Protein AF-A0A1V5CN04-F1 (afdb_monomer)

Structure (mmCIF, N/CA/C/O backbone):
data_AF-A0A1V5CN04-F1
#
_entry.id   AF-A0A1V5CN04-F1
#
loop_
_atom_site.group_PDB
_atom_site.id
_atom_site.type_symbol
_atom_site.label_atom_id
_atom_site.label_alt_id
_atom_site.label_comp_id
_atom_site.label_asym_id
_atom_site.label_entity_id
_atom_site.label_seq_id
_atom_site.pdbx_PDB_ins_code
_atom_site.Cartn_x
_atom_site.Cartn_y
_atom_site.Cartn_z
_atom_site.occupancy
_atom_site.B_iso_or_equiv
_atom_site.auth_seq_id
_atom_site.auth_comp_id
_atom_site.auth_asym_id
_atom_site.auth_atom_id
_atom_site.pdbx_PDB_model_num
ATOM 1 N N . MET A 1 1 ? -36.919 7.561 -14.782 1.00 51.94 1 MET A N 1
ATOM 2 C CA . MET A 1 1 ? -36.688 7.125 -16.175 1.00 51.94 1 MET A CA 1
ATOM 3 C C . MET A 1 1 ? -35.208 6.921 -16.399 1.00 51.94 1 MET A C 1
ATOM 5 O O . MET A 1 1 ? -34.428 7.785 -16.000 1.00 51.94 1 MET A O 1
ATOM 9 N N . ARG A 1 2 ? -34.800 5.796 -16.992 1.00 54.22 2 ARG A N 1
ATOM 10 C CA . ARG A 1 2 ? -33.404 5.614 -17.418 1.00 54.22 2 ARG A CA 1
ATOM 11 C C . ARG A 1 2 ? -33.103 6.602 -18.553 1.00 54.22 2 ARG A C 1
ATOM 13 O O . ARG A 1 2 ? -33.999 6.985 -19.301 1.00 54.22 2 ARG A O 1
ATOM 20 N N . SER A 1 3 ? -31.852 7.049 -18.691 1.00 62.12 3 SER A N 1
ATOM 21 C CA . SER A 1 3 ? -31.510 8.132 -19.636 1.00 62.12 3 SER A CA 1
ATOM 22 C C . SER A 1 3 ? -31.775 7.785 -21.108 1.00 62.12 3 SER A C 1
ATOM 24 O O . SER A 1 3 ? -31.959 8.689 -21.919 1.00 62.12 3 SER A O 1
ATOM 26 N N . THR A 1 4 ? -31.815 6.493 -21.443 1.00 62.03 4 THR A N 1
ATOM 27 C CA . THR A 1 4 ? -32.171 5.976 -22.770 1.00 62.03 4 THR A CA 1
ATOM 28 C C . THR A 1 4 ? -33.674 6.084 -23.035 1.00 62.03 4 THR A C 1
ATOM 30 O O . THR A 1 4 ? -34.061 6.605 -24.075 1.00 62.03 4 THR A O 1
ATOM 33 N N . GLU A 1 5 ? -34.506 5.713 -22.057 1.00 70.06 5 GLU A N 1
ATOM 34 C CA . GLU A 1 5 ? -35.976 5.780 -22.144 1.00 70.06 5 GLU A CA 1
ATOM 35 C C . GLU A 1 5 ? -36.452 7.226 -22.360 1.00 70.06 5 GLU A C 1
ATOM 37 O O . GLU A 1 5 ? -37.319 7.482 -23.188 1.00 70.06 5 GLU A O 1
ATOM 42 N N . LEU A 1 6 ? -35.801 8.199 -21.704 1.00 76.62 6 LEU A N 1
ATOM 43 C CA . LEU A 1 6 ? -36.085 9.629 -21.891 1.00 76.62 6 LEU A CA 1
ATOM 44 C C . LEU A 1 6 ? -35.815 10.130 -23.311 1.00 76.62 6 LEU A C 1
ATOM 46 O O . LEU A 1 6 ? -36.511 11.022 -23.789 1.00 76.62 6 LEU A O 1
ATOM 50 N N . ARG A 1 7 ? -34.802 9.588 -23.992 1.00 77.25 7 ARG A N 1
ATOM 51 C CA . ARG A 1 7 ? -34.436 10.025 -25.348 1.00 77.25 7 ARG A CA 1
ATOM 52 C C . ARG A 1 7 ? -35.412 9.493 -26.380 1.00 77.25 7 ARG A C 1
ATOM 54 O O . ARG A 1 7 ? -35.812 10.237 -27.271 1.00 77.25 7 ARG A O 1
ATOM 61 N N . GLU A 1 8 ? -35.774 8.224 -26.248 1.00 77.19 8 GLU A N 1
ATOM 62 C CA . GLU A 1 8 ? -36.713 7.552 -27.144 1.00 77.19 8 GLU A CA 1
ATOM 63 C C . GLU A 1 8 ? -38.106 8.171 -27.017 1.00 77.19 8 GLU A C 1
ATOM 65 O O . GLU A 1 8 ? -38.702 8.543 -28.026 1.00 77.19 8 GLU A O 1
ATOM 70 N N . GLU A 1 9 ? -38.568 8.425 -25.790 1.00 81.94 9 GLU A N 1
ATOM 71 C CA . GLU A 1 9 ? -39.844 9.101 -25.548 1.00 81.94 9 GLU A CA 1
ATOM 72 C C . GLU A 1 9 ? -39.867 10.538 -26.094 1.00 81.94 9 GLU A C 1
ATOM 74 O O . GLU A 1 9 ? -40.843 10.950 -26.724 1.00 81.94 9 GLU A O 1
ATOM 79 N N . ALA A 1 10 ? -38.781 11.298 -25.917 1.00 80.81 10 ALA A N 1
ATOM 80 C CA . ALA A 1 10 ? -38.695 12.670 -26.414 1.00 80.81 10 ALA A CA 1
ATOM 81 C C . ALA A 1 10 ? -38.757 12.754 -27.945 1.00 80.81 10 ALA A C 1
ATOM 83 O O . ALA A 1 10 ? -39.367 13.671 -28.498 1.00 80.81 10 ALA A O 1
ATOM 84 N N . VAL A 1 11 ? -38.125 11.803 -28.635 1.00 82.75 11 VAL A N 1
ATOM 85 C CA . VAL A 1 11 ? -38.163 11.713 -30.098 1.00 82.75 11 VAL A CA 1
ATOM 86 C C . VAL A 1 11 ? -39.543 11.275 -30.580 1.00 82.75 11 VAL A C 1
ATOM 88 O O . VAL A 1 11 ? -40.072 11.892 -31.507 1.00 82.75 11 VAL A O 1
ATOM 91 N N . ARG A 1 12 ? -40.144 10.278 -29.921 1.00 88.12 12 ARG A N 1
ATOM 92 C CA . ARG A 1 12 ? -41.482 9.769 -30.237 1.00 88.12 12 ARG A CA 1
ATOM 93 C C . ARG A 1 12 ? -42.537 10.874 -30.209 1.00 88.12 12 ARG A C 1
ATOM 95 O O . ARG A 1 12 ? -43.252 11.057 -31.187 1.00 88.12 12 ARG A O 1
ATOM 102 N N . LEU A 1 13 ? -42.541 11.692 -29.152 1.00 86.56 13 LEU A N 1
ATOM 103 C CA . LEU A 1 13 ? -43.492 12.800 -28.991 1.00 86.56 13 LEU A CA 1
ATOM 104 C C . LEU A 1 13 ? -43.461 13.805 -30.155 1.00 86.56 13 LEU A C 1
ATOM 106 O O . LEU A 1 13 ? -44.472 14.424 -30.469 1.00 86.56 13 LEU A O 1
ATOM 110 N N . VAL A 1 14 ? -42.307 13.995 -30.798 1.00 87.19 14 VAL A N 1
ATOM 111 C CA . VAL A 1 14 ? -42.164 14.952 -31.907 1.00 87.19 14 VAL A CA 1
ATOM 112 C C . VAL A 1 14 ? -42.385 14.299 -33.272 1.00 87.19 14 VAL A C 1
ATOM 114 O O . VAL A 1 14 ? -42.941 14.937 -34.163 1.00 87.19 14 VAL A O 1
ATOM 117 N N . ILE A 1 15 ? -41.903 13.069 -33.477 1.00 85.75 15 ILE A N 1
ATOM 118 C CA . ILE A 1 15 ? -41.956 12.397 -34.785 1.00 85.75 15 ILE A CA 1
ATOM 119 C C . ILE A 1 15 ? -43.288 11.679 -34.998 1.00 85.75 15 ILE A C 1
ATOM 121 O O . ILE A 1 15 ? -43.844 11.781 -36.087 1.00 85.75 15 ILE A O 1
ATOM 125 N N . GLU A 1 16 ? -43.777 10.971 -33.983 1.00 85.19 16 GLU A N 1
ATOM 126 C CA . GLU A 1 16 ? -44.980 10.137 -34.071 1.00 85.19 16 GLU A CA 1
ATOM 127 C C . GLU A 1 16 ? -46.214 10.909 -33.600 1.00 85.19 16 GLU A C 1
ATOM 129 O O . GLU A 1 16 ? -47.201 10.987 -34.326 1.00 85.19 16 GLU A O 1
ATOM 134 N N . ASP A 1 17 ? -46.127 11.575 -32.444 1.00 84.94 17 ASP A N 1
ATOM 135 C CA . ASP A 1 17 ? -47.274 12.293 -31.862 1.00 84.94 17 ASP A CA 1
ATOM 136 C C . ASP A 1 17 ? -47.426 13.731 -32.407 1.00 84.94 17 ASP A C 1
ATOM 138 O O . ASP A 1 17 ? -48.369 14.446 -32.067 1.00 84.94 17 ASP A O 1
ATOM 142 N N . GLY A 1 18 ? -46.493 14.180 -33.256 1.00 84.69 18 GLY A N 1
ATOM 143 C CA . GLY A 1 18 ? -46.573 15.451 -33.985 1.00 84.69 18 GLY A CA 1
ATOM 144 C C . GLY A 1 18 ? -46.400 16.720 -33.140 1.00 84.69 18 GLY A C 1
ATOM 145 O O . GLY A 1 18 ? -46.697 17.818 -33.622 1.00 84.69 18 GLY A O 1
ATOM 146 N N . LEU A 1 19 ? -45.918 16.626 -31.894 1.00 90.19 19 LEU A N 1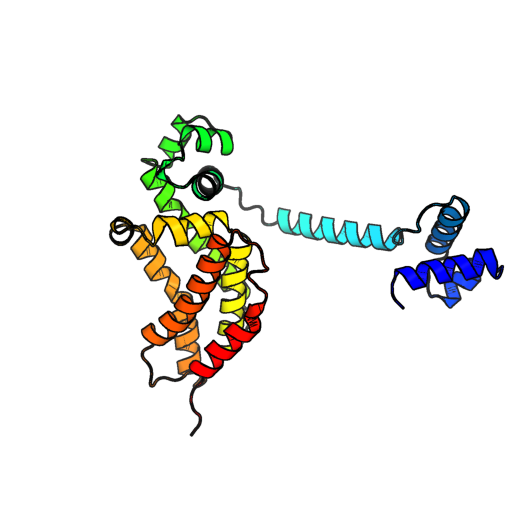
ATOM 147 C CA . LEU A 1 19 ? -45.726 17.810 -31.051 1.00 90.19 19 LEU A CA 1
ATOM 148 C C . LEU A 1 19 ? -44.619 18.722 -31.595 1.00 90.19 19 LEU A C 1
ATOM 150 O O . LEU A 1 19 ? -43.552 18.292 -32.037 1.00 90.19 19 LEU A O 1
ATOM 154 N N . ASN A 1 20 ? -44.817 20.032 -31.443 1.00 90.19 20 ASN A N 1
ATOM 155 C CA . ASN A 1 20 ? -43.759 21.010 -31.679 1.00 90.19 20 ASN A CA 1
ATOM 156 C C . ASN A 1 20 ? -42.602 20.800 -30.682 1.00 90.19 20 ASN A C 1
ATOM 158 O O . ASN A 1 20 ? -42.813 20.684 -29.477 1.00 90.19 20 ASN A O 1
ATOM 162 N N . ILE A 1 21 ? -41.361 20.859 -31.169 1.00 86.12 21 ILE A N 1
ATOM 163 C CA . ILE A 1 21 ? -40.118 20.742 -30.386 1.00 86.12 21 ILE A CA 1
ATOM 164 C C . ILE A 1 21 ? -40.094 21.677 -29.165 1.00 86.12 21 ILE A C 1
ATOM 166 O O . ILE A 1 21 ? -39.611 21.286 -28.105 1.00 86.12 21 ILE A O 1
ATOM 170 N N . ARG A 1 22 ? -40.599 22.915 -29.270 1.00 82.81 22 ARG A N 1
ATOM 171 C CA . ARG A 1 22 ? -40.642 23.821 -28.104 1.00 82.81 22 ARG A CA 1
ATOM 172 C C . ARG A 1 22 ? -41.593 23.315 -27.018 1.00 82.81 22 ARG A C 1
ATOM 174 O O . ARG A 1 22 ? -41.300 23.485 -25.840 1.00 82.81 22 ARG A O 1
ATOM 181 N N . GLU A 1 23 ? -42.691 22.690 -27.421 1.00 83.06 23 GLU A N 1
ATOM 182 C CA . GLU A 1 23 ? -43.700 22.158 -26.510 1.00 83.06 23 GLU A CA 1
ATOM 183 C C . GLU A 1 23 ? -43.232 20.857 -25.856 1.00 83.06 23 GLU A C 1
ATOM 185 O O . GLU A 1 23 ? -43.193 20.755 -24.631 1.00 83.06 23 GLU A O 1
ATOM 190 N N . ALA A 1 24 ? -42.739 19.914 -26.660 1.00 84.50 24 ALA A N 1
ATOM 191 C CA . ALA A 1 24 ? -42.139 18.679 -26.163 1.00 84.50 24 ALA A CA 1
ATOM 192 C C . ALA A 1 24 ? -40.921 18.949 -25.253 1.00 84.50 24 ALA A C 1
ATOM 194 O O . ALA A 1 24 ? -40.757 18.304 -24.218 1.00 84.50 24 ALA A O 1
ATOM 195 N N . GLY A 1 25 ? -40.105 19.959 -25.581 1.00 80.19 25 GLY A N 1
ATOM 196 C CA . GLY A 1 25 ? -38.976 20.388 -24.753 1.00 80.19 25 GLY A CA 1
ATOM 197 C C . GLY A 1 25 ? -39.400 20.914 -23.379 1.00 80.19 25 GLY A C 1
ATOM 198 O O . GLY A 1 25 ? -38.779 20.558 -22.381 1.00 80.19 25 GLY A O 1
ATOM 199 N N . ARG A 1 26 ? -40.483 21.701 -23.294 1.00 82.56 26 ARG A N 1
ATOM 200 C CA . ARG A 1 26 ? -41.029 22.148 -21.999 1.00 82.56 26 ARG A CA 1
ATOM 201 C C . ARG A 1 26 ? -41.561 20.982 -21.175 1.00 82.56 26 ARG A C 1
ATOM 203 O O . ARG A 1 26 ? -41.234 20.886 -19.999 1.00 82.56 26 ARG A O 1
ATOM 210 N N . ARG A 1 27 ? -42.327 20.085 -21.800 1.00 83.06 27 ARG A N 1
ATOM 211 C CA . ARG A 1 27 ? -42.959 18.942 -21.124 1.00 83.06 27 ARG A CA 1
ATOM 212 C C . ARG A 1 27 ? -41.949 17.991 -20.480 1.00 83.06 27 ARG A C 1
ATOM 214 O O . ARG A 1 27 ? -42.224 17.439 -19.422 1.00 83.06 27 ARG A O 1
ATOM 221 N N . LEU A 1 28 ? -40.789 17.817 -21.108 1.00 80.31 28 LEU A N 1
ATOM 222 C CA . LEU A 1 28 ? -39.742 16.908 -20.637 1.00 80.31 28 LEU A CA 1
ATOM 223 C C . LEU A 1 28 ? -38.583 17.620 -19.929 1.00 80.31 28 LEU A C 1
ATOM 225 O O . LEU A 1 28 ? -37.605 16.972 -19.561 1.00 80.31 28 LEU A O 1
ATOM 229 N N . SER A 1 29 ? -38.661 18.943 -19.754 1.00 78.38 29 SER A N 1
ATOM 230 C CA . SER A 1 29 ? -37.562 19.768 -19.233 1.00 78.38 29 SER A CA 1
ATOM 231 C C . SER A 1 29 ? -36.252 19.608 -20.026 1.00 78.38 29 SER A C 1
ATOM 233 O O . SER A 1 29 ? -35.159 19.568 -19.463 1.00 78.38 29 SER A O 1
ATOM 235 N N . ILE A 1 30 ? -36.348 19.524 -21.358 1.00 76.81 30 ILE A N 1
ATOM 236 C CA . ILE A 1 30 ? -35.218 19.354 -22.282 1.00 76.81 30 ILE A CA 1
ATOM 237 C C . ILE A 1 30 ? -35.044 20.614 -23.125 1.00 76.81 30 ILE A C 1
ATOM 239 O O . ILE A 1 30 ? -35.987 21.126 -23.731 1.00 76.81 30 ILE A O 1
ATOM 243 N N . A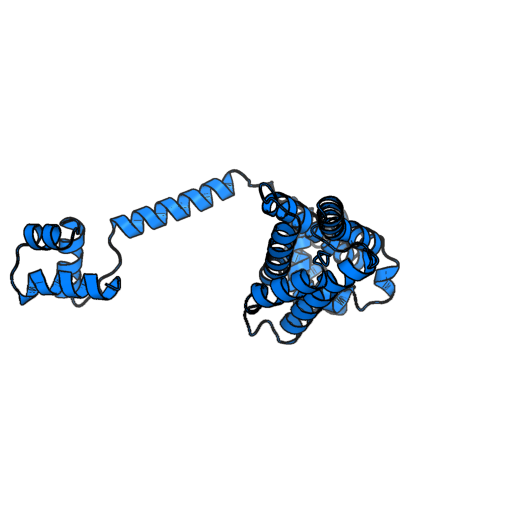LA A 1 31 ? -33.803 21.097 -23.227 1.00 76.94 31 ALA A N 1
ATOM 244 C CA . ALA A 1 31 ? -33.485 22.246 -24.065 1.00 76.94 31 ALA A CA 1
ATOM 245 C C . ALA A 1 31 ? -33.923 22.004 -25.531 1.00 76.94 31 ALA A C 1
ATOM 247 O O . ALA A 1 31 ? -33.546 20.982 -26.118 1.00 76.94 31 ALA A O 1
ATOM 248 N N . PRO A 1 32 ? -34.640 22.944 -26.184 1.00 78.56 32 PRO A N 1
ATOM 249 C CA . PRO A 1 32 ? -35.122 22.758 -27.557 1.00 78.56 32 PRO A CA 1
ATOM 250 C C . PRO A 1 32 ? -34.017 22.473 -28.586 1.00 78.56 32 PRO A C 1
ATOM 252 O O . PRO A 1 32 ? -34.269 21.845 -29.612 1.00 78.56 32 PRO A O 1
ATOM 255 N N . SER A 1 33 ? -32.788 22.935 -28.337 1.00 73.81 33 SER A N 1
ATOM 256 C CA . SER A 1 33 ? -31.605 22.629 -29.153 1.00 73.81 33 SER A CA 1
ATOM 257 C C . SER A 1 33 ? -31.202 21.154 -29.073 1.00 73.81 33 SER A C 1
ATOM 259 O O . SER A 1 33 ? -30.911 20.549 -30.104 1.00 73.81 33 SER A O 1
ATOM 261 N N . THR A 1 34 ? -31.239 20.567 -27.878 1.00 76.19 34 THR A N 1
ATOM 262 C CA . THR A 1 34 ? -30.981 19.141 -27.646 1.00 76.19 34 THR A CA 1
ATOM 263 C C . THR A 1 34 ? -32.060 18.284 -28.297 1.00 76.19 34 THR A C 1
ATOM 265 O O . THR A 1 34 ? -31.734 17.345 -29.019 1.00 76.19 34 THR A O 1
ATOM 268 N N . LEU A 1 35 ? -33.335 18.653 -28.136 1.00 80.50 35 LEU A N 1
ATOM 269 C CA . LEU A 1 35 ? -34.437 17.899 -28.735 1.00 80.50 35 LEU A CA 1
ATOM 270 C C . LEU A 1 35 ? -34.423 17.962 -30.272 1.00 80.50 35 LEU A C 1
ATOM 272 O O . LEU A 1 35 ? -34.609 16.943 -30.933 1.00 80.50 35 LEU A O 1
ATOM 276 N N . ARG A 1 36 ? -34.100 19.128 -30.857 1.00 83.19 36 ARG A N 1
ATOM 277 C CA . ARG A 1 36 ? -33.857 19.267 -32.308 1.00 83.19 36 ARG A CA 1
ATOM 278 C C . ARG A 1 36 ? -32.773 18.320 -32.807 1.00 83.19 36 ARG A C 1
ATOM 280 O O . ARG A 1 36 ? -32.940 17.700 -33.854 1.00 83.19 36 ARG A O 1
ATOM 287 N N . TYR A 1 37 ? -31.667 18.225 -32.075 1.00 79.81 37 TYR A N 1
ATOM 288 C CA . TYR A 1 37 ? -30.566 17.338 -32.432 1.00 79.81 37 TYR A CA 1
ATOM 289 C C . TYR A 1 37 ? -30.988 15.863 -32.384 1.00 79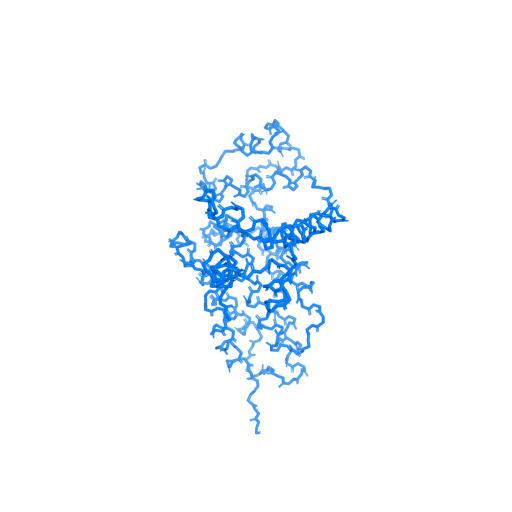.81 37 TYR A C 1
ATOM 291 O O . TYR A 1 37 ? -30.685 15.120 -33.313 1.00 79.81 37 TYR A O 1
ATOM 299 N N . TRP A 1 38 ? -31.737 15.452 -31.359 1.00 81.62 38 TRP A N 1
ATOM 300 C CA . TRP A 1 38 ? -32.227 14.078 -31.216 1.00 81.62 38 TRP A CA 1
ATOM 301 C C . TRP A 1 38 ? -33.215 13.671 -32.309 1.00 81.62 38 TRP A C 1
ATOM 303 O O . TRP A 1 38 ? -33.047 12.618 -32.919 1.00 81.62 38 TRP A O 1
ATOM 313 N N . VAL A 1 39 ? -34.187 14.532 -32.616 1.00 82.56 39 VAL A N 1
ATOM 314 C CA . VAL A 1 39 ? -35.156 14.305 -33.700 1.00 82.56 39 VAL A CA 1
ATOM 315 C C . VAL A 1 39 ? -34.449 14.227 -35.053 1.00 82.56 39 VAL A C 1
ATOM 317 O O . VAL A 1 39 ? -34.753 13.349 -35.856 1.00 82.56 39 VAL A O 1
ATOM 320 N N . LYS A 1 40 ? -33.461 15.100 -35.299 1.00 82.50 40 LYS A N 1
ATOM 321 C CA . LYS A 1 40 ? -32.647 15.055 -36.521 1.00 82.50 40 LYS A CA 1
ATOM 322 C C . LYS A 1 40 ? -31.845 13.754 -36.623 1.00 82.50 40 LYS A C 1
ATOM 324 O O . LYS A 1 40 ? -31.889 13.104 -37.659 1.00 82.50 40 LYS A O 1
ATOM 329 N N . ALA A 1 41 ? -31.156 13.356 -35.553 1.00 77.38 41 ALA A N 1
ATOM 330 C CA . ALA A 1 41 ? -30.383 12.115 -35.524 1.00 77.38 41 ALA A CA 1
ATOM 331 C C . ALA A 1 41 ? -31.271 10.880 -35.757 1.00 77.38 41 ALA A C 1
ATOM 333 O O . ALA A 1 41 ? -30.891 10.008 -36.531 1.00 77.38 41 ALA A O 1
ATOM 334 N N . SER A 1 42 ? -32.469 10.842 -35.164 1.00 80.88 42 SER A N 1
ATOM 335 C CA . SER A 1 42 ? -33.426 9.744 -35.346 1.00 80.88 42 SER A CA 1
ATOM 336 C C . SER A 1 42 ? -33.992 9.668 -36.769 1.00 80.88 42 SER A C 1
ATOM 338 O O . SER A 1 42 ? -34.023 8.580 -37.337 1.00 80.88 42 SER A O 1
ATOM 340 N N . ARG A 1 43 ? -34.346 10.8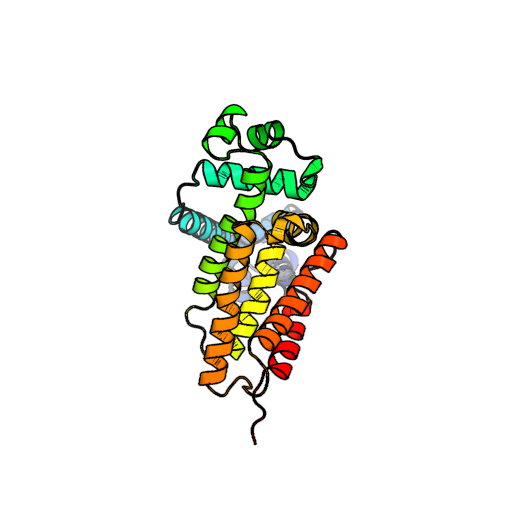04 -37.392 1.00 81.81 43 ARG A N 1
ATOM 341 C CA . ARG A 1 43 ? -34.769 10.847 -38.810 1.00 81.81 43 ARG A CA 1
ATOM 342 C C . ARG A 1 43 ? -33.685 10.363 -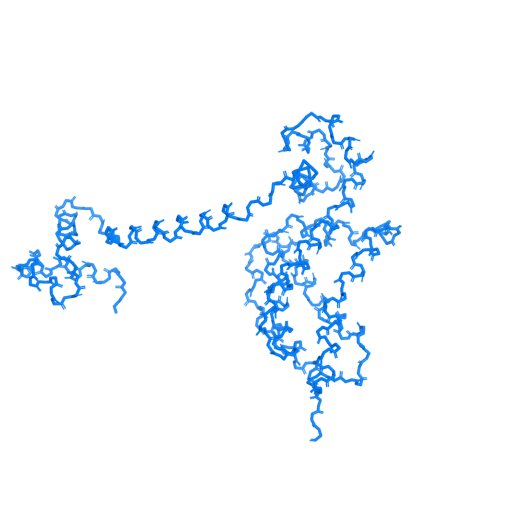39.773 1.00 81.81 43 ARG A C 1
ATOM 344 O O . ARG A 1 43 ? -33.995 9.845 -40.836 1.00 81.81 43 ARG A O 1
ATOM 351 N N . GLU A 1 44 ? -32.422 10.533 -39.397 1.00 80.06 44 GLU A N 1
ATOM 352 C CA . GLU A 1 44 ? -31.257 10.072 -40.157 1.00 80.06 44 GLU A CA 1
ATOM 353 C C . GLU A 1 44 ? -30.844 8.627 -39.797 1.00 80.06 44 GLU A C 1
ATOM 355 O O . GLU A 1 44 ? -29.776 8.178 -40.207 1.00 80.06 44 GLU A O 1
ATOM 360 N N . GLY A 1 45 ? -31.643 7.903 -39.000 1.00 72.69 45 GLY A N 1
ATOM 361 C CA . GLY A 1 45 ? -31.366 6.519 -38.591 1.00 72.69 45 GLY A CA 1
ATOM 362 C C . GLY A 1 45 ? -30.194 6.362 -37.613 1.00 72.69 45 GLY A C 1
ATOM 363 O O . GLY A 1 45 ? -29.703 5.255 -37.398 1.00 72.69 45 GLY A O 1
ATOM 364 N N . ARG A 1 46 ? -29.711 7.457 -37.012 1.00 72.94 46 ARG A N 1
ATOM 365 C CA . ARG A 1 46 ? -28.567 7.460 -36.089 1.00 72.94 46 ARG A CA 1
ATOM 366 C C . ARG A 1 46 ? -29.024 7.304 -34.641 1.00 72.94 46 ARG A C 1
ATOM 368 O O . ARG A 1 46 ? -30.014 7.893 -34.208 1.00 72.94 46 ARG A O 1
ATOM 375 N N . LYS A 1 47 ? -28.244 6.561 -33.849 1.00 65.62 47 LYS A N 1
ATOM 376 C CA . LYS A 1 47 ? -28.500 6.374 -32.413 1.00 65.62 47 LYS A CA 1
ATOM 377 C C . LYS A 1 47 ? -28.352 7.703 -31.660 1.00 65.62 47 LYS A C 1
ATOM 379 O O . LYS A 1 47 ? -27.340 8.392 -31.783 1.00 65.62 47 LYS A O 1
ATOM 384 N N . VAL A 1 48 ? -29.355 8.053 -30.859 1.00 68.69 48 VAL A N 1
ATOM 385 C CA . VAL A 1 48 ? -29.432 9.340 -30.156 1.00 68.69 48 VAL A CA 1
ATOM 386 C C . VAL A 1 48 ? -28.470 9.384 -28.950 1.00 68.69 48 VAL A C 1
ATOM 388 O O . VAL A 1 48 ? -28.667 8.714 -27.932 1.00 68.69 48 VAL A O 1
ATOM 391 N N . GLY A 1 49 ? -27.398 10.178 -29.067 1.00 65.50 49 GLY A N 1
ATOM 392 C CA . GLY A 1 49 ? -26.353 10.353 -28.045 1.00 65.50 49 GLY A CA 1
ATOM 393 C C . GLY A 1 49 ? -26.686 11.365 -26.934 1.00 65.50 49 GLY A C 1
ATOM 394 O O . GLY A 1 49 ? -27.727 12.024 -26.959 1.00 65.50 49 GLY A O 1
ATOM 395 N N . LYS A 1 50 ? -25.786 11.493 -25.941 1.00 61.47 50 LYS A N 1
ATOM 396 C CA . LYS A 1 50 ? -25.913 12.466 -24.834 1.00 61.47 50 LYS A CA 1
ATOM 397 C C . LYS A 1 50 ? -26.105 13.904 -25.378 1.00 61.47 50 LYS A C 1
ATOM 399 O O . LYS A 1 50 ? -25.526 14.229 -26.417 1.00 61.47 50 LYS A O 1
ATOM 404 N N . PRO A 1 51 ? -26.886 14.778 -24.708 1.00 61.06 51 PRO A N 1
ATOM 405 C CA . PRO A 1 51 ? -26.981 16.199 -25.040 1.00 61.06 51 PRO A CA 1
ATOM 406 C C . PRO A 1 51 ? -25.603 16.843 -25.199 1.00 61.06 51 PRO A C 1
ATOM 408 O O . PRO A 1 51 ? -24.716 16.612 -24.380 1.00 61.06 51 PRO A O 1
ATOM 411 N N . ARG A 1 52 ? -25.444 17.734 -26.184 1.00 52.56 52 ARG A N 1
ATOM 412 C CA . ARG A 1 52 ? -24.201 18.503 -26.372 1.00 52.56 52 ARG A CA 1
ATOM 413 C C . ARG A 1 52 ? -23.781 19.247 -25.099 1.00 52.56 52 ARG A C 1
ATOM 415 O O . ARG A 1 52 ? -22.606 19.239 -24.767 1.00 52.56 52 ARG A O 1
ATOM 422 N N . ALA A 1 53 ? -24.742 19.795 -24.354 1.00 52.50 53 ALA A N 1
ATOM 423 C CA . ALA A 1 53 ? -24.489 20.448 -23.070 1.00 52.50 53 ALA A CA 1
ATOM 424 C C . ALA A 1 53 ? -23.957 19.480 -21.995 1.00 52.50 53 ALA A C 1
ATOM 426 O O . ALA A 1 53 ? -23.107 19.855 -21.197 1.00 52.50 53 ALA A O 1
ATOM 427 N N . GLU A 1 54 ? -24.415 18.224 -21.983 1.00 58.53 54 GLU A N 1
ATOM 428 C CA . GLU A 1 54 ? -23.924 17.200 -21.052 1.00 58.53 54 GLU A CA 1
ATOM 429 C C . GLU A 1 54 ? -22.501 16.769 -21.426 1.00 58.53 54 GLU A C 1
ATOM 431 O O . GLU A 1 54 ? -21.639 16.689 -20.557 1.00 58.53 54 GLU A O 1
ATOM 436 N N . ILE A 1 55 ? -22.227 16.600 -22.724 1.00 57.84 55 ILE A N 1
ATOM 437 C CA . ILE A 1 55 ? -20.882 16.319 -23.246 1.00 57.84 55 ILE A CA 1
ATOM 438 C C . ILE A 1 55 ? -19.930 17.479 -22.935 1.00 57.84 55 ILE A C 1
ATOM 440 O O . ILE A 1 55 ? -18.815 17.244 -22.483 1.00 57.84 55 ILE A O 1
ATOM 444 N N . GLU A 1 56 ? -20.360 18.728 -23.131 1.00 51.97 56 GLU A N 1
ATOM 445 C CA . GLU A 1 56 ? -19.569 19.924 -22.823 1.00 51.97 56 GLU A CA 1
ATOM 446 C C . GLU A 1 56 ? -19.299 20.048 -21.315 1.00 51.97 56 GLU A C 1
ATOM 448 O O . GLU A 1 56 ? -18.163 20.322 -20.929 1.00 51.97 56 GLU A O 1
ATOM 453 N N . MET A 1 57 ? -20.278 19.759 -20.450 1.00 52.47 57 MET A N 1
ATOM 454 C CA . MET A 1 57 ? -20.072 19.712 -18.996 1.00 52.47 57 MET A CA 1
ATOM 455 C C . MET A 1 57 ? -19.123 18.585 -18.572 1.00 52.47 57 MET A C 1
ATOM 457 O O . MET A 1 57 ? -18.265 18.796 -17.712 1.00 52.47 57 MET A O 1
ATOM 461 N N . GLU A 1 58 ? -19.233 17.404 -19.178 1.00 62.41 58 GLU A N 1
ATOM 462 C CA . GLU A 1 58 ? -18.353 16.263 -18.917 1.00 62.41 58 GLU A CA 1
ATOM 463 C C . GLU A 1 58 ? -16.918 16.575 -19.385 1.00 62.41 58 GLU A C 1
ATOM 465 O O . GLU A 1 58 ? -15.966 16.369 -18.632 1.00 62.41 58 GLU A O 1
ATOM 470 N N . LEU A 1 59 ? -16.756 17.220 -20.547 1.00 50.38 59 LEU A N 1
ATOM 471 C CA . LEU A 1 59 ? -15.476 17.734 -21.050 1.00 50.38 59 LEU A CA 1
ATOM 472 C C . LEU A 1 59 ? -14.880 18.817 -20.152 1.00 50.38 59 LEU A C 1
ATOM 474 O O . LEU A 1 59 ? -13.678 18.792 -19.900 1.00 50.38 59 LEU A O 1
ATOM 478 N N . VAL A 1 60 ? -15.679 19.761 -19.653 1.00 57.22 60 VAL A N 1
ATOM 479 C CA . VAL A 1 60 ? -15.214 20.795 -18.712 1.00 57.22 60 VAL A CA 1
ATOM 480 C C . VAL A 1 60 ? -14.801 20.162 -17.385 1.00 57.22 60 VAL A C 1
ATOM 482 O O . VAL A 1 60 ? -13.779 20.549 -16.820 1.00 57.22 60 VAL A O 1
ATOM 485 N N . ARG A 1 61 ? -15.530 19.149 -16.903 1.00 65.44 61 ARG A N 1
ATOM 486 C CA . ARG A 1 61 ? -15.197 18.405 -15.680 1.00 65.44 61 ARG A CA 1
ATOM 487 C C . ARG A 1 61 ? -13.905 17.602 -15.839 1.00 65.44 61 ARG A C 1
ATOM 489 O O . ARG A 1 61 ? -13.062 17.637 -14.943 1.00 65.44 61 ARG A O 1
ATOM 496 N N . VAL A 1 62 ? -13.712 16.940 -16.981 1.00 57.72 62 VAL A N 1
ATOM 497 C CA . VAL A 1 62 ? -12.471 16.228 -17.328 1.00 57.72 62 VAL A CA 1
ATOM 498 C C . VAL A 1 62 ? -11.313 17.213 -17.495 1.00 57.72 62 VAL A C 1
ATOM 500 O O . VAL A 1 62 ? -10.263 17.011 -16.896 1.00 57.72 62 VAL A O 1
ATOM 503 N N . LYS A 1 63 ? -11.507 18.336 -18.200 1.00 51.09 63 LYS A N 1
ATOM 504 C CA . LYS A 1 63 ? -10.499 19.403 -18.330 1.00 51.09 63 LYS A CA 1
ATOM 505 C C . LYS A 1 63 ? -10.141 20.030 -16.984 1.00 51.09 63 LYS A C 1
ATOM 507 O O . LYS A 1 63 ? -8.968 20.288 -16.755 1.00 51.09 63 LYS A O 1
ATOM 512 N N . ARG A 1 64 ? -11.100 20.226 -16.070 1.00 55.00 64 ARG A N 1
ATOM 513 C CA . ARG A 1 64 ? -10.833 20.693 -14.697 1.00 55.00 64 ARG A CA 1
ATOM 514 C C . ARG A 1 64 ? -10.068 19.665 -13.875 1.00 55.00 64 ARG A C 1
ATOM 516 O O . ARG A 1 64 ? -9.160 20.075 -13.165 1.00 55.00 64 ARG A O 1
ATOM 523 N N . LYS A 1 65 ? -10.383 18.369 -13.987 1.00 52.41 65 LYS A N 1
ATOM 524 C CA . LYS A 1 65 ? -9.597 17.290 -13.361 1.00 52.41 65 LYS A CA 1
ATOM 525 C C . LYS A 1 65 ? -8.168 17.243 -13.907 1.00 52.41 65 LYS A C 1
ATOM 527 O O . LYS A 1 65 ? -7.231 17.176 -13.124 1.00 52.41 65 LYS A O 1
ATOM 532 N N . LEU A 1 66 ? -7.994 17.355 -15.224 1.00 49.50 66 LEU A N 1
ATOM 533 C CA . LEU A 1 66 ? -6.680 17.415 -15.874 1.00 49.50 66 LEU A CA 1
ATOM 534 C C . LEU A 1 66 ? -5.911 18.698 -15.513 1.00 49.50 66 LEU A C 1
ATOM 536 O O . LEU A 1 66 ? -4.701 18.658 -15.330 1.00 49.50 66 LEU A O 1
ATOM 540 N N . ALA A 1 67 ? -6.601 19.831 -15.364 1.00 45.03 67 ALA A N 1
ATOM 541 C CA . ALA A 1 67 ? -6.007 21.094 -14.929 1.00 45.03 67 ALA A CA 1
ATOM 542 C C . ALA A 1 67 ? -5.619 21.070 -13.441 1.00 45.03 67 ALA A C 1
ATOM 544 O O . ALA A 1 67 ? -4.529 21.513 -13.106 1.00 45.03 67 ALA A O 1
ATOM 545 N N . HIS A 1 68 ? -6.446 20.491 -12.562 1.00 43.91 68 HIS A N 1
ATOM 546 C CA . HIS A 1 68 ? -6.098 20.274 -11.149 1.00 43.91 68 HIS A CA 1
ATOM 547 C C . HIS A 1 68 ? -4.960 19.256 -10.992 1.00 43.91 68 HIS A C 1
ATOM 549 O O . HIS A 1 68 ? -4.109 19.427 -10.130 1.00 43.91 68 HIS A O 1
ATOM 555 N N . SER A 1 69 ? -4.886 18.250 -11.868 1.00 47.09 69 SER A N 1
ATOM 556 C CA . SER A 1 69 ? -3.748 17.325 -11.945 1.00 47.09 69 SER A CA 1
ATOM 557 C C . SER A 1 69 ? -2.469 18.013 -12.451 1.00 47.09 69 SER A C 1
ATOM 559 O O . SER A 1 69 ? -1.383 17.692 -11.981 1.00 47.09 69 SER A O 1
ATOM 561 N N . ARG A 1 70 ? -2.577 19.020 -13.334 1.00 40.41 70 ARG A N 1
ATOM 562 C CA . ARG A 1 70 ? -1.440 19.848 -13.785 1.00 40.41 70 ARG A CA 1
ATOM 563 C C . ARG A 1 70 ? -0.921 20.833 -12.731 1.00 40.41 70 ARG A C 1
ATOM 565 O O . ARG A 1 70 ? 0.259 21.154 -12.768 1.00 40.41 70 ARG A O 1
ATOM 572 N N . VAL A 1 71 ? -1.757 21.300 -11.799 1.00 44.72 71 VAL A N 1
ATOM 573 C CA . VAL A 1 71 ? -1.341 22.232 -10.725 1.00 44.72 71 VAL A CA 1
ATOM 574 C C . VAL A 1 71 ? -0.572 21.517 -9.597 1.00 44.72 71 VAL A C 1
ATOM 576 O O . VAL A 1 71 ? 0.121 22.168 -8.822 1.00 44.72 71 VAL A O 1
ATOM 579 N N . VAL A 1 72 ? -0.568 20.178 -9.576 1.00 43.09 72 VAL A N 1
ATOM 580 C CA . VAL A 1 72 ? 0.315 19.351 -8.730 1.00 43.09 72 VAL A CA 1
ATOM 581 C C . VAL A 1 72 ? 1.209 18.461 -9.605 1.00 43.09 72 VAL A C 1
ATOM 583 O O . VAL A 1 72 ? 1.375 17.274 -9.343 1.00 43.09 72 VAL A O 1
ATOM 586 N N . SER A 1 73 ? 1.808 18.987 -10.682 1.00 42.56 73 SER A N 1
ATOM 587 C CA . SER A 1 73 ? 2.900 18.252 -11.334 1.00 42.56 73 SER A CA 1
ATOM 588 C C . SER A 1 73 ? 4.176 18.444 -10.515 1.00 42.56 73 SER A C 1
ATOM 590 O O . SER A 1 73 ? 5.000 19.317 -10.804 1.00 42.56 73 SER A O 1
ATOM 592 N N . LYS A 1 74 ? 4.356 17.632 -9.469 1.00 51.06 74 LYS A N 1
ATOM 593 C CA . LYS A 1 74 ? 5.699 17.387 -8.934 1.00 51.06 74 LYS A CA 1
ATOM 594 C C . LYS A 1 74 ? 6.545 16.955 -10.135 1.00 51.06 74 LYS A C 1
ATOM 596 O O . LYS A 1 74 ? 6.175 16.014 -10.834 1.00 51.06 74 LYS A O 1
ATOM 601 N N . LYS A 1 75 ? 7.606 17.700 -10.458 1.00 60.69 75 LYS A N 1
ATOM 602 C CA . LYS A 1 75 ? 8.490 17.355 -11.577 1.00 60.69 75 LYS A CA 1
ATOM 603 C C . LYS A 1 75 ? 9.048 15.964 -11.288 1.00 60.69 75 LYS A C 1
ATOM 605 O O . LYS A 1 75 ? 9.863 15.842 -10.377 1.00 60.69 75 LYS A O 1
ATOM 610 N N . VAL A 1 76 ? 8.582 14.955 -12.029 1.00 71.56 76 VAL A N 1
ATOM 611 C CA . VAL A 1 76 ? 9.058 13.575 -11.888 1.00 71.56 76 VAL A CA 1
ATOM 612 C C . VAL A 1 76 ? 10.567 13.609 -12.064 1.00 71.56 76 VAL A C 1
ATOM 614 O O . VAL A 1 76 ? 11.098 14.046 -13.091 1.00 71.56 76 VAL A O 1
ATOM 617 N N . THR A 1 77 ? 11.268 13.256 -10.999 1.00 88.19 77 THR A N 1
ATOM 618 C CA . THR A 1 77 ? 12.719 13.218 -10.995 1.00 88.19 77 THR A CA 1
ATOM 619 C C . THR A 1 77 ? 13.183 12.075 -11.886 1.00 88.19 77 THR A C 1
ATOM 621 O O . THR A 1 77 ? 12.486 11.080 -12.087 1.00 88.19 77 THR A O 1
ATOM 624 N N . ARG A 1 78 ? 14.413 12.173 -12.395 1.00 92.12 78 ARG A N 1
ATOM 625 C CA . ARG A 1 78 ? 14.999 11.073 -13.167 1.00 92.12 78 ARG A CA 1
ATOM 626 C C . ARG A 1 78 ? 15.003 9.765 -12.368 1.00 92.12 78 ARG A C 1
ATOM 628 O O . ARG A 1 78 ? 14.724 8.709 -12.924 1.00 92.12 78 ARG A O 1
ATOM 635 N N . ARG A 1 79 ? 15.259 9.854 -11.061 1.00 93.06 79 ARG A N 1
ATOM 636 C CA . ARG A 1 79 ? 15.229 8.713 -10.147 1.00 93.06 79 ARG A CA 1
ATOM 637 C C . ARG A 1 79 ? 13.842 8.064 -10.075 1.00 93.06 79 ARG A C 1
ATOM 639 O O . ARG A 1 79 ? 13.761 6.849 -10.191 1.00 93.06 79 ARG A O 1
ATOM 646 N N . GLU A 1 80 ? 12.778 8.857 -9.938 1.00 91.38 80 GLU A N 1
ATOM 647 C CA . GLU A 1 80 ? 11.391 8.357 -9.936 1.00 91.38 80 GLU A CA 1
ATOM 648 C C . GLU A 1 80 ? 11.051 7.666 -11.269 1.00 91.38 80 GLU A C 1
ATOM 650 O O . GLU A 1 80 ? 10.559 6.543 -11.246 1.00 91.38 80 GLU A O 1
ATOM 655 N N . SER A 1 81 ? 11.433 8.242 -12.420 1.00 93.12 81 SER A N 1
ATOM 656 C CA . SER A 1 81 ? 11.178 7.607 -13.730 1.00 93.12 81 SER A CA 1
ATOM 657 C C . SER A 1 81 ? 11.882 6.254 -13.911 1.00 93.12 81 SER A C 1
ATOM 659 O O . SER A 1 81 ? 11.335 5.347 -14.531 1.00 93.12 81 SER A O 1
ATOM 661 N N . ILE A 1 82 ? 13.087 6.092 -13.346 1.00 96.69 82 ILE A N 1
ATOM 662 C CA . ILE A 1 82 ? 13.806 4.808 -13.380 1.00 96.69 82 ILE A CA 1
ATOM 663 C C . ILE A 1 82 ? 13.097 3.783 -12.492 1.00 96.69 82 ILE A C 1
ATOM 665 O O . ILE A 1 82 ? 12.990 2.622 -12.871 1.00 96.69 82 ILE A O 1
ATOM 669 N N . ILE A 1 83 ? 12.600 4.203 -11.326 1.00 96.12 83 ILE A N 1
ATOM 670 C CA . ILE A 1 83 ? 11.857 3.332 -10.408 1.00 96.12 83 ILE A CA 1
ATOM 671 C C . ILE A 1 83 ? 10.541 2.867 -11.031 1.00 96.12 83 ILE A C 1
ATOM 673 O O . ILE A 1 83 ? 10.216 1.691 -10.920 1.00 96.12 83 ILE A O 1
ATOM 677 N N . GLU A 1 84 ? 9.810 3.744 -11.718 1.00 95.38 84 GLU A N 1
ATOM 678 C CA . GLU A 1 84 ? 8.579 3.375 -12.429 1.00 95.38 84 GLU A CA 1
ATOM 679 C C . GLU A 1 84 ? 8.843 2.328 -13.520 1.00 95.38 84 GLU A C 1
ATOM 681 O O . GLU A 1 84 ? 8.190 1.284 -13.535 1.00 95.38 84 GLU A O 1
ATOM 686 N N . ALA A 1 85 ? 9.861 2.543 -14.360 1.00 96.44 85 ALA A N 1
ATOM 687 C CA . ALA A 1 85 ? 10.273 1.561 -15.365 1.00 96.44 85 ALA A CA 1
ATOM 688 C C . ALA A 1 85 ? 10.729 0.236 -14.728 1.00 96.44 85 ALA A C 1
ATOM 690 O O . ALA A 1 85 ? 10.415 -0.848 -15.216 1.00 96.44 85 ALA A O 1
ATOM 691 N N . ALA A 1 86 ? 11.449 0.307 -13.606 1.00 97.25 86 ALA A N 1
ATOM 692 C CA . ALA A 1 86 ? 11.886 -0.873 -12.876 1.00 97.25 86 ALA A CA 1
ATOM 693 C C . ALA A 1 86 ? 10.701 -1.664 -12.306 1.00 97.25 86 ALA A C 1
ATOM 695 O O . ALA A 1 86 ? 10.705 -2.890 -12.384 1.00 97.25 86 ALA A O 1
ATOM 696 N N . ILE A 1 87 ? 9.679 -0.988 -11.770 1.00 97.31 87 ILE A N 1
ATOM 697 C CA . ILE A 1 87 ? 8.456 -1.628 -11.269 1.00 97.31 87 ILE A CA 1
ATOM 698 C C . ILE A 1 87 ? 7.768 -2.422 -12.380 1.00 97.31 87 ILE A C 1
ATOM 700 O O . ILE A 1 87 ? 7.392 -3.568 -12.152 1.00 97.31 87 ILE A O 1
ATOM 704 N N . GLU A 1 88 ? 7.642 -1.849 -13.576 1.00 95.69 88 GLU A N 1
ATOM 705 C CA . GLU A 1 88 ? 7.027 -2.525 -14.721 1.00 95.69 88 GLU A CA 1
ATOM 706 C C . GLU A 1 88 ? 7.805 -3.791 -15.114 1.00 95.69 88 GLU A C 1
ATOM 708 O O . GLU A 1 88 ? 7.237 -4.886 -15.198 1.00 95.69 88 GLU A O 1
ATOM 713 N N . VAL A 1 89 ? 9.124 -3.667 -15.303 1.00 96.44 89 VAL A N 1
ATOM 714 C CA . VAL A 1 89 ? 9.970 -4.784 -15.748 1.00 96.44 89 VAL A CA 1
ATOM 715 C C . VAL A 1 89 ? 10.051 -5.875 -14.677 1.00 96.44 89 VAL A C 1
ATOM 717 O O . VAL A 1 89 ? 9.816 -7.049 -14.978 1.00 96.44 89 VAL A O 1
ATOM 720 N N . PHE A 1 90 ? 10.340 -5.515 -13.422 1.00 96.00 90 PHE A N 1
ATOM 721 C CA . PHE A 1 90 ? 10.428 -6.482 -12.325 1.00 96.00 90 PHE A CA 1
ATOM 722 C C . PHE A 1 90 ? 9.073 -7.105 -11.997 1.00 96.00 90 PHE A C 1
ATOM 724 O O . PHE A 1 90 ? 9.007 -8.311 -11.790 1.00 96.00 90 PHE A O 1
ATOM 731 N N . GLY A 1 91 ? 7.990 -6.327 -11.986 1.00 93.19 91 GLY A N 1
ATOM 732 C CA . GLY A 1 91 ? 6.651 -6.840 -11.697 1.00 93.19 91 GLY A CA 1
ATOM 733 C C . GLY A 1 91 ? 6.138 -7.810 -12.761 1.00 93.19 91 GLY A C 1
ATOM 734 O O . GLY A 1 91 ? 5.356 -8.701 -12.440 1.00 93.19 91 GLY A O 1
ATOM 735 N N . THR A 1 92 ? 6.606 -7.678 -14.005 1.00 91.44 92 THR A N 1
ATOM 736 C CA . THR A 1 92 ? 6.202 -8.551 -15.117 1.00 91.44 92 THR A CA 1
ATOM 737 C C . THR A 1 92 ? 7.066 -9.805 -15.226 1.00 91.44 92 THR A C 1
ATOM 739 O O . THR A 1 92 ? 6.544 -10.900 -15.427 1.00 91.44 92 THR A O 1
ATOM 742 N N . LYS A 1 93 ? 8.393 -9.662 -15.124 1.00 91.69 93 LYS A N 1
ATOM 743 C CA . LYS A 1 93 ? 9.352 -10.751 -15.396 1.00 91.69 93 LYS A CA 1
ATOM 744 C C . LYS A 1 93 ? 9.921 -11.401 -14.134 1.00 91.69 93 LYS A C 1
ATOM 746 O O . LYS A 1 93 ? 10.545 -12.457 -14.218 1.00 91.69 93 LYS A O 1
ATOM 751 N N . GLY A 1 94 ? 9.725 -10.779 -12.976 1.00 89.88 94 GLY A N 1
ATOM 752 C CA . GLY A 1 94 ? 10.410 -11.120 -11.736 1.00 89.88 94 GLY A CA 1
ATOM 753 C C . GLY A 1 94 ? 11.854 -10.612 -11.708 1.00 89.88 94 GLY A C 1
ATOM 754 O O . GLY A 1 94 ? 12.468 -10.298 -12.734 1.00 89.88 94 GLY A O 1
ATOM 755 N N . PHE A 1 95 ? 12.429 -10.553 -10.507 1.00 90.56 95 PHE A N 1
ATOM 756 C CA . PHE A 1 95 ? 13.777 -10.010 -10.291 1.00 90.56 95 PHE A CA 1
ATOM 757 C C . PHE A 1 95 ? 14.880 -10.691 -11.124 1.00 90.56 95 PHE A C 1
ATOM 759 O O . PHE A 1 95 ? 15.753 -10.021 -11.684 1.00 90.56 95 PHE A O 1
ATOM 766 N N . GLN A 1 96 ? 14.858 -12.026 -11.210 1.00 90.75 96 GLN A N 1
ATOM 767 C CA . GLN A 1 96 ? 15.940 -12.796 -11.834 1.00 90.75 96 GLN A CA 1
ATOM 768 C C . GLN A 1 96 ? 16.003 -12.594 -13.352 1.00 90.75 96 GLN A C 1
ATOM 770 O O . GLN A 1 96 ? 17.085 -12.344 -13.879 1.00 90.75 96 GLN A O 1
ATOM 775 N N . ALA A 1 97 ? 14.855 -12.636 -14.035 1.00 93.44 97 ALA A N 1
ATOM 776 C CA . ALA A 1 97 ? 14.785 -12.523 -15.492 1.00 93.44 97 ALA A CA 1
ATOM 777 C C . ALA A 1 97 ? 14.870 -11.074 -16.008 1.00 93.44 97 ALA A C 1
ATOM 779 O O . ALA A 1 97 ? 15.142 -10.860 -17.186 1.00 93.44 97 ALA A O 1
ATOM 780 N N . ALA A 1 98 ? 14.646 -10.077 -15.148 1.00 93.94 98 ALA A N 1
ATOM 781 C CA . ALA A 1 98 ? 14.746 -8.668 -15.511 1.00 93.94 98 ALA A CA 1
ATOM 782 C C . ALA A 1 98 ? 16.193 -8.220 -15.794 1.00 93.94 98 ALA A C 1
ATOM 784 O O . ALA A 1 98 ? 17.124 -8.553 -15.047 1.00 93.94 98 ALA A O 1
ATOM 785 N N . ASN A 1 99 ? 16.356 -7.392 -16.833 1.00 93.50 99 ASN A N 1
ATOM 786 C CA . ASN A 1 99 ? 17.632 -6.811 -17.256 1.00 93.50 99 ASN A CA 1
ATOM 787 C C . ASN A 1 99 ? 17.638 -5.275 -17.096 1.00 93.50 99 ASN A C 1
ATOM 789 O O . ASN A 1 99 ? 16.662 -4.601 -17.414 1.00 93.50 99 ASN A O 1
ATOM 793 N N . ILE A 1 100 ? 18.767 -4.718 -16.646 1.00 95.62 100 ILE A N 1
ATOM 794 C CA . ILE A 1 100 ? 18.999 -3.271 -16.517 1.00 95.62 100 ILE A CA 1
ATOM 795 C C . ILE A 1 100 ? 18.851 -2.543 -17.855 1.00 95.62 100 ILE A C 1
ATOM 797 O O . ILE A 1 100 ? 18.282 -1.454 -17.873 1.00 95.62 100 ILE A O 1
ATOM 801 N N . SER A 1 101 ? 19.286 -3.141 -18.966 1.00 95.25 101 SER A N 1
ATOM 802 C CA . SER A 1 101 ? 19.131 -2.536 -20.297 1.00 95.25 101 SER A CA 1
ATOM 803 C C . SER A 1 101 ? 17.662 -2.344 -20.682 1.00 95.25 101 SER A C 1
ATOM 805 O O . SER A 1 101 ? 17.290 -1.309 -21.225 1.00 95.25 101 SER A O 1
ATOM 807 N N . GLU A 1 102 ? 16.797 -3.303 -20.341 1.00 95.62 102 GLU A N 1
ATOM 808 C CA . GLU A 1 102 ? 15.353 -3.179 -20.583 1.00 95.62 102 GLU A CA 1
ATOM 809 C C . GLU A 1 102 ? 14.741 -2.077 -19.716 1.00 95.62 102 GLU A C 1
ATOM 811 O O . GLU A 1 102 ? 13.939 -1.282 -20.196 1.00 95.62 102 GLU A O 1
ATOM 816 N N . ILE A 1 103 ? 15.162 -1.976 -18.453 1.00 96.88 103 ILE A N 1
ATOM 817 C CA . ILE A 1 103 ? 14.715 -0.904 -17.557 1.00 96.88 103 ILE A CA 1
ATOM 818 C C . ILE A 1 103 ? 15.154 0.464 -18.097 1.00 96.88 103 ILE A C 1
ATOM 820 O O . ILE A 1 103 ? 14.373 1.415 -18.074 1.00 96.88 103 ILE A O 1
ATOM 824 N N . ALA A 1 104 ? 16.383 0.577 -18.607 1.00 95.44 104 ALA A N 1
ATOM 825 C CA . ALA A 1 104 ? 16.896 1.813 -19.193 1.00 95.44 104 ALA A CA 1
ATOM 826 C C . ALA A 1 104 ? 16.101 2.211 -20.440 1.00 95.44 104 ALA A C 1
ATOM 828 O O . ALA A 1 104 ? 15.693 3.368 -20.568 1.00 95.44 104 ALA A O 1
ATOM 829 N N . GLN A 1 105 ? 15.819 1.238 -21.308 1.00 95.50 105 GLN A N 1
ATOM 830 C CA . GLN A 1 105 ? 14.994 1.425 -22.493 1.00 95.50 105 GLN A CA 1
ATOM 831 C C . GLN A 1 105 ? 13.578 1.887 -22.125 1.00 95.50 105 GLN A C 1
ATOM 833 O O . GLN A 1 105 ? 13.120 2.894 -22.668 1.00 95.50 105 GLN A O 1
ATOM 838 N N . ASN A 1 106 ? 12.920 1.226 -21.165 1.00 94.00 106 ASN A N 1
ATOM 839 C CA . ASN A 1 106 ? 11.592 1.618 -20.680 1.00 94.00 106 ASN A CA 1
ATOM 840 C C . ASN A 1 106 ? 11.600 3.019 -20.046 1.00 94.00 106 ASN A C 1
ATOM 842 O O . ASN A 1 106 ? 10.666 3.793 -20.237 1.00 94.00 106 ASN A O 1
ATOM 846 N N . ALA A 1 107 ? 12.677 3.389 -19.348 1.00 93.81 107 ALA A N 1
ATOM 847 C CA . ALA A 1 107 ? 12.856 4.726 -18.780 1.00 93.81 107 ALA A CA 1
ATOM 848 C C . ALA A 1 107 ? 13.282 5.796 -19.813 1.00 93.81 107 ALA A C 1
ATOM 850 O O . ALA A 1 107 ? 13.416 6.974 -19.458 1.00 93.81 107 ALA A O 1
ATOM 851 N N . GLY A 1 108 ? 13.527 5.417 -21.074 1.00 94.19 108 GLY A N 1
ATOM 852 C CA . GLY A 1 108 ? 13.970 6.322 -22.137 1.00 94.19 108 GLY A CA 1
ATOM 853 C C . GLY A 1 108 ? 15.361 6.919 -21.896 1.00 94.19 108 GLY A C 1
ATOM 854 O O . GLY A 1 108 ? 15.587 8.099 -22.178 1.00 94.19 108 GLY A O 1
ATOM 855 N N . ILE A 1 109 ? 16.284 6.139 -21.326 1.00 94.56 109 ILE A N 1
ATOM 856 C CA . ILE A 1 109 ? 17.655 6.558 -20.998 1.00 94.56 109 ILE A CA 1
ATOM 857 C C . ILE A 1 109 ? 18.688 5.529 -21.462 1.00 94.56 109 ILE A C 1
ATOM 859 O O . ILE A 1 109 ? 18.366 4.381 -21.733 1.00 94.56 109 ILE A O 1
ATOM 863 N N . ALA A 1 110 ? 19.957 5.935 -21.515 1.00 94.62 110 ALA A N 1
ATOM 864 C CA . ALA A 1 110 ? 21.062 5.003 -21.731 1.00 94.62 110 ALA A CA 1
ATOM 865 C C . ALA A 1 110 ? 21.356 4.185 -20.463 1.00 94.62 110 ALA A C 1
ATOM 867 O O . ALA A 1 110 ? 21.341 4.753 -19.367 1.00 94.62 110 ALA A O 1
ATOM 868 N N . ASP A 1 111 ? 21.733 2.914 -20.616 1.00 91.44 111 ASP A N 1
ATOM 869 C CA . ASP A 1 111 ? 22.040 1.958 -19.537 1.00 91.44 111 ASP A CA 1
ATOM 870 C C . ASP A 1 111 ? 22.956 2.537 -18.453 1.00 91.44 111 ASP A C 1
ATOM 872 O O . ASP A 1 111 ? 22.644 2.496 -17.262 1.00 91.44 111 ASP A O 1
ATOM 876 N N . GLY A 1 112 ? 24.055 3.182 -18.864 1.00 92.06 112 GLY A N 1
ATOM 877 C CA . GLY A 1 112 ? 25.020 3.809 -17.953 1.00 92.06 112 GLY A CA 1
ATOM 878 C C . GLY A 1 112 ? 24.423 4.903 -17.057 1.00 92.06 112 GLY A C 1
ATOM 879 O O . GLY A 1 112 ? 25.000 5.249 -16.028 1.00 92.06 112 GLY A O 1
ATOM 880 N N . THR A 1 113 ? 23.259 5.450 -17.415 1.00 93.88 113 THR A N 1
ATOM 881 C CA . THR A 1 113 ? 22.550 6.454 -16.611 1.00 93.88 113 THR A CA 1
ATOM 882 C C . THR A 1 113 ? 21.922 5.836 -15.368 1.00 93.88 113 THR A C 1
ATOM 884 O O . THR A 1 113 ? 21.892 6.508 -14.341 1.00 93.88 113 THR A O 1
ATOM 887 N N . ILE A 1 114 ? 21.481 4.572 -15.409 1.00 95.62 114 ILE A N 1
ATOM 888 C CA . ILE A 1 114 ? 20.929 3.887 -14.227 1.00 95.62 114 ILE A CA 1
ATOM 889 C C . ILE A 1 114 ? 21.978 3.821 -13.119 1.00 95.62 114 ILE A C 1
ATOM 891 O O . ILE A 1 114 ? 21.683 4.166 -11.974 1.00 95.62 114 ILE A O 1
ATOM 895 N N . TYR A 1 115 ? 23.221 3.500 -13.481 1.00 94.69 115 TYR A N 1
ATOM 896 C CA . TYR A 1 115 ? 24.331 3.377 -12.535 1.00 94.69 115 TYR A CA 1
ATOM 897 C C . TYR A 1 115 ? 24.752 4.695 -11.868 1.00 94.69 115 TYR A C 1
ATOM 899 O O . TYR A 1 115 ? 25.490 4.685 -10.886 1.00 94.69 115 TYR A O 1
ATOM 907 N N . LYS A 1 116 ? 24.253 5.845 -12.346 1.00 94.44 116 LYS A N 1
ATOM 908 C CA . LYS A 1 116 ? 24.410 7.136 -11.655 1.00 94.44 116 LYS A CA 1
ATOM 909 C C . LYS A 1 116 ? 23.467 7.289 -10.458 1.00 94.44 116 LYS A C 1
ATOM 911 O O . LYS A 1 116 ? 23.724 8.124 -9.598 1.00 94.44 116 LYS A O 1
ATOM 916 N N . TYR A 1 117 ? 22.370 6.531 -10.430 1.00 94.50 117 TYR A N 1
ATOM 917 C CA . TYR A 1 117 ? 21.336 6.603 -9.394 1.00 94.50 117 TYR A CA 1
ATOM 918 C C . TYR A 1 117 ? 21.301 5.363 -8.500 1.00 94.50 117 TYR A C 1
ATOM 920 O O . TYR A 1 117 ? 20.911 5.484 -7.341 1.00 94.50 117 TYR A O 1
ATOM 928 N N . PHE A 1 118 ? 21.696 4.203 -9.031 1.00 94.88 118 PHE A N 1
ATOM 929 C CA . PHE A 1 118 ? 21.623 2.915 -8.346 1.00 94.88 118 PHE A CA 1
ATOM 930 C C . PHE A 1 118 ? 22.909 2.128 -8.561 1.00 94.88 118 PHE A C 1
ATOM 932 O O . PHE A 1 118 ? 23.394 2.008 -9.682 1.00 94.88 118 PHE A O 1
ATOM 939 N N . LYS A 1 119 ? 23.469 1.574 -7.490 1.00 93.25 119 LYS A N 1
ATOM 940 C CA . LYS A 1 119 ? 24.774 0.897 -7.514 1.00 93.25 119 LYS A CA 1
ATOM 941 C C . LYS A 1 119 ? 24.731 -0.443 -8.249 1.00 93.25 119 LYS A C 1
ATOM 943 O O . LYS A 1 119 ? 25.738 -0.865 -8.810 1.00 93.25 119 LYS A O 1
ATOM 948 N N . SER A 1 120 ? 23.585 -1.118 -8.236 1.00 93.38 120 SER A N 1
ATOM 949 C CA . SER A 1 120 ? 23.382 -2.416 -8.880 1.00 93.38 120 SER A CA 1
ATOM 950 C C . SER A 1 120 ? 21.901 -2.667 -9.193 1.00 93.38 120 SER A C 1
ATOM 952 O O . SER A 1 120 ? 21.034 -1.855 -8.856 1.00 93.38 120 SER A O 1
ATOM 954 N N . LYS A 1 121 ? 21.600 -3.815 -9.819 1.00 93.00 121 LYS A N 1
ATOM 955 C CA . LYS A 1 121 ? 20.218 -4.268 -10.044 1.00 93.00 121 LYS A CA 1
ATOM 956 C C . LYS A 1 121 ? 19.488 -4.515 -8.726 1.00 93.00 121 LYS A C 1
ATOM 958 O O . LYS A 1 121 ? 18.320 -4.163 -8.601 1.00 93.00 121 LYS A O 1
ATOM 963 N N . GLU A 1 122 ? 20.184 -5.084 -7.747 1.00 91.06 122 GLU A N 1
ATOM 964 C CA . GLU A 1 122 ? 19.697 -5.317 -6.387 1.00 91.06 122 GLU A CA 1
ATOM 965 C C . GLU A 1 122 ? 19.394 -3.994 -5.681 1.00 91.06 122 GLU A C 1
ATOM 967 O O . GLU A 1 122 ? 18.327 -3.858 -5.094 1.00 91.06 122 GLU A O 1
ATOM 972 N N . ASP A 1 123 ? 20.294 -3.009 -5.772 1.00 91.44 123 ASP A N 1
ATOM 973 C CA . ASP A 1 123 ? 20.092 -1.682 -5.173 1.00 91.44 123 ASP A CA 1
ATOM 974 C C . ASP A 1 123 ? 18.855 -0.984 -5.759 1.00 91.44 123 ASP A C 1
ATOM 976 O O . ASP A 1 123 ? 17.989 -0.503 -5.025 1.00 91.44 123 ASP A O 1
ATOM 980 N N . LEU A 1 124 ? 18.704 -1.016 -7.089 1.00 94.31 124 LEU A N 1
ATOM 981 C CA . LEU A 1 124 ? 17.498 -0.523 -7.753 1.00 94.31 124 LEU A CA 1
ATOM 982 C C . LEU A 1 124 ? 16.251 -1.272 -7.273 1.00 94.31 124 LEU A C 1
ATOM 984 O O . LEU A 1 124 ? 15.273 -0.636 -6.881 1.00 94.31 124 LEU A O 1
ATOM 988 N N . PHE A 1 125 ? 16.292 -2.603 -7.248 1.00 92.50 125 PHE A N 1
ATOM 989 C CA . PHE A 1 125 ? 15.176 -3.427 -6.800 1.00 92.50 125 PHE A CA 1
ATOM 990 C C . PHE A 1 125 ? 14.752 -3.074 -5.369 1.00 92.50 125 PHE A C 1
ATOM 992 O O . PHE A 1 125 ? 13.593 -2.735 -5.144 1.00 92.50 125 PHE A O 1
ATOM 999 N N . PHE A 1 126 ? 15.684 -3.042 -4.414 1.00 89.81 126 PHE A N 1
ATOM 1000 C CA . PHE A 1 126 ? 15.404 -2.728 -3.008 1.00 89.81 126 PHE A CA 1
ATOM 1001 C C . PHE A 1 126 ? 15.025 -1.265 -2.750 1.00 89.81 126 PHE A C 1
ATOM 1003 O O . PHE A 1 126 ? 14.431 -0.970 -1.712 1.00 89.81 126 PHE A O 1
ATOM 1010 N N . SER A 1 127 ? 15.289 -0.353 -3.685 1.00 91.31 127 SER A N 1
ATOM 1011 C CA . SER A 1 127 ? 14.837 1.037 -3.582 1.00 91.31 127 SER A CA 1
ATOM 1012 C C . SER A 1 127 ? 13.337 1.222 -3.861 1.00 91.31 127 SER A C 1
ATOM 1014 O O . SER A 1 127 ? 12.736 2.182 -3.370 1.00 91.31 127 SER A O 1
ATOM 1016 N N . ILE A 1 128 ? 12.717 0.298 -4.606 1.00 93.94 128 ILE A N 1
ATOM 1017 C CA . ILE A 1 128 ? 11.317 0.391 -5.046 1.00 93.94 128 ILE A CA 1
ATOM 1018 C C . ILE A 1 128 ? 10.340 0.486 -3.861 1.00 93.94 128 ILE A C 1
ATOM 1020 O O . ILE A 1 128 ? 9.541 1.430 -3.834 1.00 93.94 128 ILE A O 1
ATOM 1024 N N . PRO A 1 129 ? 10.385 -0.413 -2.852 1.00 91.62 129 PRO A N 1
ATOM 1025 C CA . PRO A 1 129 ? 9.451 -0.345 -1.734 1.00 91.62 129 PRO A CA 1
ATOM 1026 C C . PRO A 1 129 ? 9.596 0.919 -0.907 1.00 91.62 129 PRO A C 1
ATOM 1028 O O . PRO A 1 129 ? 8.605 1.376 -0.351 1.00 91.62 129 PRO A O 1
ATOM 1031 N N . ILE A 1 130 ? 10.792 1.507 -0.838 1.00 90.25 130 ILE A N 1
ATOM 1032 C CA . ILE A 1 130 ? 11.016 2.742 -0.084 1.00 90.25 130 ILE A CA 1
ATOM 1033 C C . ILE A 1 130 ? 10.184 3.875 -0.690 1.00 90.25 130 ILE A C 1
ATOM 1035 O O . ILE A 1 130 ? 9.426 4.532 0.022 1.00 90.25 130 ILE A O 1
ATOM 1039 N N . GLU A 1 131 ? 10.276 4.088 -2.004 1.00 91.06 131 GLU A N 1
ATOM 1040 C CA . GLU A 1 131 ? 9.514 5.152 -2.669 1.00 91.06 131 GLU A CA 1
ATOM 1041 C C . GLU A 1 131 ? 8.009 4.882 -2.656 1.00 91.06 131 GLU A C 1
ATOM 1043 O O . GLU A 1 131 ? 7.231 5.763 -2.287 1.00 91.06 131 GLU A O 1
ATOM 1048 N N . LYS A 1 132 ? 7.588 3.649 -2.961 1.00 92.19 132 LYS A N 1
ATOM 1049 C CA . LYS A 1 132 ? 6.162 3.293 -2.956 1.00 92.19 132 LYS A CA 1
ATOM 1050 C C . LYS A 1 132 ? 5.531 3.348 -1.571 1.00 92.19 132 LYS A C 1
ATOM 1052 O O . LYS A 1 132 ? 4.361 3.690 -1.440 1.00 92.19 132 LYS A O 1
ATOM 1057 N N . THR A 1 133 ? 6.306 3.091 -0.528 1.00 89.56 133 THR A N 1
ATOM 1058 C CA . THR A 1 133 ? 5.835 3.231 0.850 1.00 89.56 133 THR A CA 1
ATOM 1059 C C . THR A 1 133 ? 5.726 4.692 1.271 1.00 89.56 133 THR A C 1
ATOM 1061 O O . THR A 1 133 ? 4.766 5.045 1.945 1.00 89.56 133 THR A O 1
ATOM 1064 N N . LYS A 1 134 ? 6.635 5.577 0.838 1.00 90.19 134 LYS A N 1
ATOM 1065 C CA . LYS A 1 134 ? 6.463 7.029 1.048 1.00 90.19 134 LYS A CA 1
ATOM 1066 C C . LYS A 1 134 ? 5.205 7.545 0.350 1.00 90.19 134 LYS A C 1
ATOM 1068 O O . LYS A 1 134 ? 4.448 8.310 0.948 1.00 90.19 134 LYS A O 1
ATOM 1073 N N . GLU A 1 135 ? 4.975 7.108 -0.890 1.00 91.69 135 GLU A N 1
ATOM 1074 C CA . GLU A 1 135 ? 3.755 7.414 -1.642 1.00 91.69 135 GLU A CA 1
ATOM 1075 C C . GLU A 1 135 ? 2.518 6.967 -0.853 1.00 91.69 135 GLU A C 1
ATOM 1077 O O . GLU A 1 135 ? 1.680 7.808 -0.522 1.00 91.69 135 GLU A O 1
ATOM 1082 N N . PHE A 1 136 ? 2.461 5.687 -0.462 1.00 92.62 136 PHE A N 1
ATOM 1083 C CA . PHE A 1 136 ? 1.386 5.127 0.357 1.00 92.62 136 PHE A CA 1
ATOM 1084 C C . PHE A 1 136 ? 1.135 5.953 1.621 1.00 92.62 136 PHE A C 1
ATOM 1086 O O . PHE A 1 136 ? 0.005 6.371 1.866 1.00 92.62 136 PHE A O 1
ATOM 1093 N N . SER A 1 137 ? 2.184 6.230 2.401 1.00 91.06 137 SER A N 1
ATOM 1094 C CA . SER A 1 137 ? 2.056 6.935 3.674 1.00 91.06 137 SER A CA 1
ATOM 1095 C C . SER A 1 137 ? 1.499 8.344 3.498 1.00 91.06 137 SER A C 1
ATOM 1097 O O . SER A 1 137 ? 0.580 8.717 4.226 1.00 91.06 137 SER A O 1
ATOM 1099 N N . SER A 1 138 ? 2.011 9.096 2.517 1.00 91.62 138 SER A N 1
ATOM 1100 C CA . SER A 1 138 ? 1.569 10.471 2.241 1.00 91.62 138 SER A CA 1
ATOM 1101 C C . SER A 1 138 ? 0.110 10.541 1.787 1.00 91.62 138 SER A C 1
ATOM 1103 O O . SER A 1 138 ? -0.652 11.403 2.213 1.00 91.62 138 SER A O 1
ATOM 1105 N N . GLN A 1 139 ? -0.308 9.607 0.937 1.00 92.56 139 GLN A N 1
ATOM 1106 C CA . GLN A 1 139 ? -1.671 9.558 0.426 1.00 92.56 139 GLN A CA 1
ATOM 1107 C C . GLN A 1 139 ? -2.650 9.034 1.477 1.00 92.56 139 GLN A C 1
ATOM 1109 O O . GLN A 1 139 ? -3.779 9.518 1.550 1.00 92.56 139 GLN A O 1
ATOM 1114 N N . LEU A 1 140 ? -2.233 8.079 2.313 1.00 93.31 140 LEU A N 1
ATOM 1115 C CA . LEU A 1 140 ? -3.037 7.631 3.443 1.00 93.31 140 LEU A CA 1
ATOM 1116 C C . LEU A 1 140 ? -3.278 8.781 4.425 1.00 93.31 140 LEU A C 1
ATOM 1118 O O . LEU A 1 140 ? -4.410 8.955 4.859 1.00 93.31 140 LEU A O 1
ATOM 1122 N N . GLU A 1 141 ? -2.255 9.574 4.746 1.00 91.94 141 GLU A N 1
ATOM 1123 C CA . GLU A 1 141 ? -2.391 10.745 5.620 1.00 91.94 141 GLU A CA 1
ATOM 1124 C C . GLU A 1 141 ? -3.461 11.714 5.094 1.00 91.94 141 GLU A C 1
ATOM 1126 O O . GLU A 1 141 ? -4.423 12.005 5.806 1.00 91.94 141 GLU A O 1
ATOM 1131 N N . LEU A 1 142 ? -3.384 12.091 3.813 1.00 93.06 142 LEU A N 1
ATOM 1132 C CA . LEU A 1 142 ? -4.408 12.909 3.145 1.00 93.06 142 LEU A CA 1
ATOM 1133 C C . LEU A 1 142 ? -5.799 12.258 3.172 1.00 93.06 142 LEU A C 1
ATOM 1135 O O . LEU A 1 142 ? -6.820 12.929 3.287 1.00 93.06 142 LEU A O 1
ATOM 1139 N N . HIS A 1 143 ? -5.866 10.934 3.050 1.00 93.06 143 HIS A N 1
ATOM 1140 C CA . HIS A 1 143 ? -7.122 10.194 3.100 1.00 93.06 143 HIS A CA 1
ATOM 1141 C C . HIS A 1 143 ? -7.741 10.103 4.495 1.00 93.06 143 HIS A C 1
ATOM 1143 O O . HIS A 1 143 ? -8.950 9.872 4.582 1.00 93.06 143 HIS A O 1
ATOM 1149 N N . LEU A 1 144 ? -6.932 10.204 5.548 1.00 94.31 144 LEU A N 1
ATOM 1150 C CA . LEU A 1 144 ? -7.367 10.181 6.943 1.00 94.31 144 LEU A CA 1
ATOM 1151 C C . LEU A 1 144 ? -7.679 11.582 7.476 1.00 94.31 144 LEU A C 1
ATOM 1153 O O . LEU A 1 144 ? -8.358 11.698 8.498 1.00 94.31 144 LEU A O 1
ATOM 1157 N N . GLU A 1 145 ? -7.219 12.630 6.794 1.00 93.94 145 GLU A N 1
ATOM 1158 C CA . GLU A 1 145 ? -7.521 14.016 7.134 1.00 93.94 145 GLU A CA 1
ATOM 1159 C C . GLU A 1 145 ? -9.041 14.246 7.221 1.00 93.94 145 GLU A C 1
ATOM 1161 O O . GLU A 1 145 ? -9.817 13.846 6.351 1.00 93.94 145 GLU A O 1
ATOM 1166 N N . GLY A 1 146 ? -9.484 14.855 8.324 1.00 93.69 146 GLY A N 1
ATOM 1167 C CA . GLY A 1 146 ? -10.899 15.127 8.589 1.00 93.69 146 GLY A CA 1
ATOM 1168 C C . GLY A 1 146 ? -11.744 13.912 9.001 1.00 93.69 146 GLY A C 1
ATOM 1169 O O . GLY A 1 146 ? -12.923 14.085 9.309 1.00 93.69 146 GLY A O 1
ATOM 1170 N N . ILE A 1 147 ? -11.186 12.696 9.053 1.00 96.69 147 ILE A N 1
ATOM 1171 C CA . ILE A 1 147 ? -11.901 11.518 9.563 1.00 96.69 147 ILE A CA 1
ATOM 1172 C C . ILE A 1 147 ? -11.790 11.462 11.087 1.00 96.69 147 ILE A C 1
ATOM 1174 O O . ILE A 1 147 ? -10.697 11.342 11.638 1.00 96.69 147 ILE A O 1
ATOM 1178 N N . SER A 1 148 ? -12.935 11.475 11.769 1.00 95.50 148 SER A N 1
ATOM 1179 C CA . SER A 1 148 ? -13.018 11.323 13.226 1.00 95.50 148 SER A CA 1
ATOM 1180 C C . SER A 1 148 ? -13.274 9.874 13.651 1.00 95.50 148 SER A C 1
ATOM 1182 O O . SER A 1 148 ? -14.078 9.162 13.035 1.00 95.50 148 SER A O 1
ATOM 1184 N N . GLY A 1 149 ? -12.635 9.476 14.753 1.00 96.12 149 GLY A N 1
ATOM 1185 C CA . GLY A 1 149 ? -12.787 8.175 15.399 1.00 96.12 149 GLY A CA 1
ATOM 1186 C C . GLY A 1 149 ? -11.921 7.084 14.771 1.00 96.12 149 GLY A C 1
ATOM 1187 O O . GLY A 1 149 ? -11.965 6.836 13.558 1.00 96.12 149 GLY A O 1
ATOM 1188 N N . ALA A 1 150 ? -11.179 6.366 15.611 1.00 96.62 150 ALA A N 1
ATOM 1189 C CA . ALA A 1 150 ? -10.226 5.351 15.172 1.00 96.62 150 ALA A CA 1
ATOM 1190 C C . ALA A 1 150 ? -10.869 4.219 14.356 1.00 96.62 150 ALA A C 1
ATOM 1192 O O . ALA A 1 150 ? -10.306 3.775 13.357 1.00 96.62 150 ALA A O 1
ATOM 1193 N N . LEU A 1 151 ? -12.088 3.789 14.699 1.00 96.19 151 LEU A N 1
ATOM 1194 C CA . LEU A 1 151 ? -12.787 2.741 13.944 1.00 96.19 151 LEU A CA 1
ATOM 1195 C C . LEU A 1 151 ? -13.114 3.177 12.504 1.00 96.19 151 LEU A C 1
ATOM 1197 O O . LEU A 1 151 ? -13.045 2.363 11.583 1.00 96.19 151 LEU A O 1
ATOM 1201 N N . ASN A 1 152 ? -13.430 4.457 12.276 1.00 97.19 152 ASN A N 1
ATOM 1202 C CA . ASN A 1 152 ? -13.640 4.982 10.923 1.00 97.19 152 ASN A CA 1
ATOM 1203 C C . ASN A 1 152 ? -12.318 5.085 10.157 1.00 97.19 152 ASN A C 1
ATOM 1205 O O . ASN A 1 152 ? -12.269 4.746 8.971 1.00 97.19 152 ASN A O 1
ATOM 1209 N N . LYS A 1 153 ? -11.235 5.472 10.842 1.00 97.31 153 LYS A N 1
ATOM 1210 C CA . LYS A 1 153 ? -9.881 5.448 10.277 1.00 97.31 153 LYS A CA 1
ATOM 1211 C C . LYS A 1 153 ? -9.454 4.030 9.885 1.00 97.31 153 LYS A C 1
ATOM 1213 O O . LYS A 1 153 ? -8.895 3.868 8.806 1.00 97.31 153 LYS A O 1
ATOM 1218 N N . ILE A 1 154 ? -9.808 2.994 10.657 1.00 96.81 154 ILE A N 1
ATOM 1219 C CA . ILE A 1 154 ? -9.583 1.583 10.281 1.00 96.81 154 ILE A CA 1
ATOM 1220 C C . ILE A 1 154 ? -10.331 1.227 8.991 1.00 96.81 154 ILE A C 1
ATOM 1222 O O . ILE A 1 154 ? -9.721 0.675 8.076 1.00 96.81 154 ILE A O 1
ATOM 1226 N N . LYS A 1 155 ? -11.621 1.579 8.859 1.00 97.06 155 LYS A N 1
ATOM 1227 C CA . LYS A 1 155 ? -12.374 1.342 7.604 1.00 97.06 155 LYS A CA 1
ATOM 1228 C C . LYS A 1 155 ? -11.684 1.999 6.413 1.00 97.06 155 LYS A C 1
ATOM 1230 O O . LYS A 1 155 ? -11.555 1.392 5.348 1.00 97.06 155 LYS A O 1
ATOM 1235 N N . LYS A 1 156 ? -11.238 3.248 6.589 1.00 97.38 156 LYS A N 1
ATOM 1236 C CA . LYS A 1 156 ? -10.548 3.989 5.534 1.00 97.38 156 LYS A CA 1
ATOM 1237 C C . LYS A 1 156 ? -9.195 3.368 5.197 1.00 97.38 156 LYS A C 1
ATOM 1239 O O . LYS A 1 156 ? -8.885 3.248 4.015 1.00 97.38 156 LYS A O 1
ATOM 1244 N N . PHE A 1 157 ? -8.439 2.939 6.205 1.00 96.88 157 PHE A N 1
ATOM 1245 C CA . PHE A 1 157 ? -7.166 2.244 6.046 1.00 96.88 157 PHE A CA 1
ATOM 1246 C C . PHE A 1 157 ? -7.330 0.951 5.244 1.00 96.88 157 PHE A C 1
ATOM 1248 O O . PHE A 1 157 ? -6.629 0.769 4.255 1.00 96.88 157 PHE A O 1
ATOM 1255 N N . VAL A 1 158 ? -8.296 0.097 5.604 1.00 97.38 158 VAL A N 1
ATOM 1256 C CA . VAL A 1 158 ? -8.598 -1.153 4.882 1.00 97.38 158 VAL A CA 1
ATOM 1257 C C . VAL A 1 158 ? -8.899 -0.873 3.412 1.00 97.38 158 VAL A C 1
ATOM 1259 O O . VAL A 1 158 ? -8.293 -1.477 2.527 1.00 97.38 158 VAL A O 1
ATOM 1262 N N . TRP A 1 159 ? -9.804 0.071 3.142 1.00 97.94 159 TRP A N 1
ATOM 1263 C CA . TRP A 1 159 ? -10.142 0.442 1.770 1.00 97.94 159 TRP A CA 1
ATOM 1264 C C . TRP A 1 159 ? -8.924 0.971 1.009 1.00 97.94 159 TRP A C 1
ATOM 1266 O O . TRP A 1 159 ? -8.677 0.547 -0.117 1.00 97.94 159 TRP A O 1
ATOM 1276 N N . TYR A 1 160 ? -8.153 1.878 1.616 1.00 97.56 160 TYR A N 1
ATOM 1277 C CA . TYR A 1 160 ? -7.017 2.510 0.952 1.00 97.56 160 TYR A CA 1
ATOM 1278 C C . TYR A 1 160 ? -5.875 1.525 0.697 1.00 97.56 160 TYR A C 1
ATOM 1280 O O . TYR A 1 160 ? -5.294 1.544 -0.381 1.00 97.56 160 TYR A O 1
ATOM 1288 N N . PHE A 1 161 ? -5.604 0.617 1.636 1.00 96.88 161 PHE A N 1
ATOM 1289 C CA . PHE A 1 161 ? -4.628 -0.455 1.463 1.00 96.88 161 PHE A CA 1
ATOM 1290 C C . PHE A 1 161 ? -4.957 -1.309 0.238 1.00 96.88 161 PHE A C 1
ATOM 1292 O O . PHE A 1 161 ? -4.126 -1.468 -0.654 1.00 96.88 161 PHE A O 1
ATOM 1299 N N . LEU A 1 162 ? -6.191 -1.811 0.157 1.00 97.88 162 LEU A N 1
ATOM 1300 C CA . LEU A 1 162 ? -6.629 -2.623 -0.978 1.00 97.88 162 LEU A CA 1
ATOM 1301 C C . LEU A 1 162 ? -6.648 -1.811 -2.281 1.00 97.88 162 LEU A C 1
ATOM 1303 O O . LEU A 1 162 ? -6.204 -2.303 -3.315 1.00 97.88 162 LEU A O 1
ATOM 1307 N N . TYR A 1 163 ? -7.104 -0.558 -2.236 1.00 97.88 163 TYR A N 1
ATOM 1308 C CA . TYR A 1 163 ? -7.104 0.337 -3.393 1.00 97.88 163 TYR A CA 1
ATOM 1309 C C . TYR A 1 163 ? -5.688 0.577 -3.927 1.00 97.88 163 TYR A C 1
ATOM 1311 O O . TYR A 1 163 ? -5.466 0.462 -5.128 1.00 97.88 163 TYR A O 1
ATOM 1319 N N . PHE A 1 164 ? -4.723 0.845 -3.047 1.00 96.75 164 PHE A N 1
ATOM 1320 C CA . PHE A 1 164 ? -3.342 1.113 -3.428 1.00 96.75 164 PHE A CA 1
ATOM 1321 C C . PHE A 1 164 ? -2.716 -0.065 -4.179 1.00 96.75 164 PHE A C 1
ATOM 1323 O O . PHE A 1 164 ? -2.092 0.139 -5.219 1.00 96.75 164 PHE A O 1
ATOM 1330 N N . PHE A 1 165 ? -2.915 -1.299 -3.705 1.00 96.88 165 PHE A N 1
ATOM 1331 C CA . PHE A 1 165 ? -2.421 -2.486 -4.411 1.00 96.88 165 PHE A CA 1
ATOM 1332 C C . PHE A 1 165 ? -3.224 -2.803 -5.674 1.00 96.88 165 PHE A C 1
ATOM 1334 O O . PHE A 1 165 ? -2.638 -3.263 -6.650 1.00 96.88 165 PHE A O 1
ATOM 1341 N N . LYS A 1 166 ? -4.527 -2.492 -5.704 1.00 96.50 166 LYS A N 1
ATOM 1342 C CA . LYS A 1 166 ? -5.347 -2.599 -6.919 1.00 96.50 166 LYS A CA 1
ATOM 1343 C C . LYS A 1 166 ? -4.823 -1.693 -8.035 1.00 96.50 166 LYS A C 1
ATOM 1345 O O . LYS A 1 166 ? -4.861 -2.080 -9.195 1.00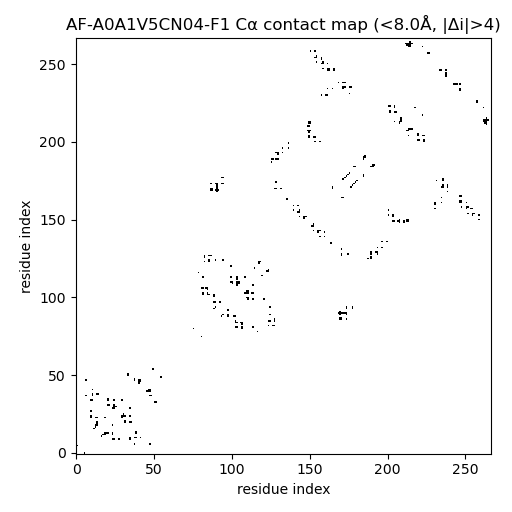 96.50 166 LYS A O 1
ATOM 1350 N N . THR A 1 167 ? -4.363 -0.488 -7.698 1.00 96.06 167 THR A N 1
ATOM 1351 C CA . THR A 1 167 ? -3.833 0.478 -8.674 1.00 96.06 167 THR A CA 1
ATOM 1352 C C . THR A 1 167 ? -2.331 0.346 -8.923 1.00 96.06 167 THR A C 1
ATOM 1354 O O . THR A 1 167 ? -1.811 1.052 -9.777 1.00 96.06 167 THR A O 1
ATOM 1357 N N . ASN A 1 168 ? -1.631 -0.513 -8.176 1.00 95.94 168 ASN A N 1
ATOM 1358 C CA . ASN A 1 168 ? -0.194 -0.762 -8.319 1.00 95.94 168 ASN A CA 1
ATOM 1359 C C . ASN A 1 168 ? 0.124 -2.278 -8.238 1.00 95.94 168 ASN A C 1
ATOM 1361 O O . ASN A 1 168 ? 0.890 -2.697 -7.359 1.00 95.94 168 ASN A O 1
ATOM 1365 N N . PRO A 1 169 ? -0.466 -3.134 -9.093 1.00 95.88 169 PRO A N 1
ATOM 1366 C CA . PRO A 1 169 ? -0.317 -4.583 -8.973 1.00 95.88 169 PRO A CA 1
ATOM 1367 C C . PRO A 1 169 ? 1.107 -5.088 -9.239 1.00 95.88 169 PRO A C 1
ATOM 1369 O O . PRO A 1 169 ? 1.540 -6.056 -8.618 1.00 95.88 169 PRO A O 1
ATOM 1372 N N . GLU A 1 170 ? 1.872 -4.436 -10.111 1.00 95.06 170 GLU A N 1
ATOM 1373 C CA . GLU A 1 170 ? 3.275 -4.748 -10.409 1.00 95.06 170 GLU A CA 1
ATOM 1374 C C . GLU A 1 170 ? 4.146 -4.557 -9.167 1.00 95.06 170 GLU A C 1
ATOM 1376 O O . GLU A 1 170 ? 4.921 -5.440 -8.796 1.00 95.06 170 GLU A O 1
ATOM 1381 N N . TYR A 1 171 ? 3.942 -3.445 -8.451 1.00 95.62 171 TYR A N 1
ATOM 1382 C CA . TYR A 1 171 ? 4.561 -3.238 -7.145 1.00 95.62 171 TYR A CA 1
ATOM 1383 C C . TYR A 1 171 ? 4.101 -4.295 -6.134 1.00 95.62 171 TYR A C 1
ATOM 1385 O O . TYR A 1 171 ? 4.916 -4.833 -5.383 1.00 95.62 171 TYR A O 1
ATOM 1393 N N . GLY A 1 172 ? 2.809 -4.631 -6.143 1.00 95.12 172 GLY A N 1
ATOM 1394 C CA . GLY A 1 172 ? 2.256 -5.710 -5.331 1.00 95.12 172 GLY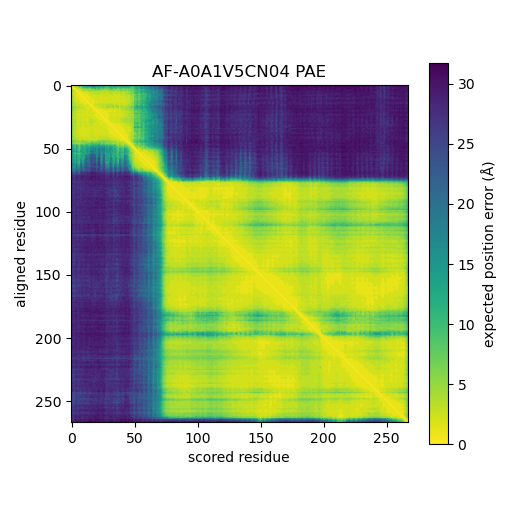 A CA 1
ATOM 1395 C C . GLY A 1 172 ? 2.983 -7.038 -5.539 1.00 95.12 172 GLY A C 1
ATOM 1396 O O . GLY A 1 172 ? 3.352 -7.676 -4.556 1.00 95.12 172 GLY A O 1
ATOM 1397 N N . ARG A 1 173 ? 3.247 -7.436 -6.791 1.00 94.81 173 ARG A N 1
ATOM 1398 C CA . ARG A 1 173 ? 4.011 -8.654 -7.117 1.00 94.81 173 ARG A CA 1
ATOM 1399 C C . ARG A 1 173 ? 5.426 -8.593 -6.555 1.00 94.81 173 ARG A C 1
ATOM 1401 O O . ARG A 1 173 ? 5.832 -9.513 -5.851 1.00 94.81 173 ARG A O 1
ATOM 1408 N N . ILE A 1 174 ? 6.130 -7.485 -6.792 1.00 93.81 174 ILE A N 1
ATOM 1409 C CA . ILE A 1 174 ? 7.496 -7.276 -6.294 1.00 93.81 174 ILE A CA 1
ATOM 1410 C C . ILE A 1 174 ? 7.545 -7.429 -4.774 1.00 93.81 174 ILE A C 1
ATOM 1412 O O . ILE A 1 174 ? 8.351 -8.192 -4.245 1.00 93.81 174 ILE A O 1
ATOM 1416 N N . LEU A 1 175 ? 6.675 -6.720 -4.054 1.00 93.12 175 LEU A N 1
ATOM 1417 C CA . LEU A 1 175 ? 6.704 -6.731 -2.599 1.00 93.12 175 LEU A CA 1
ATOM 1418 C C . LEU A 1 175 ? 6.218 -8.073 -2.033 1.00 93.12 175 LEU A C 1
ATOM 1420 O O . LEU A 1 175 ? 6.901 -8.675 -1.205 1.00 93.12 175 LEU A O 1
ATOM 1424 N N . MET A 1 176 ? 5.038 -8.534 -2.450 1.00 92.25 176 MET A N 1
ATOM 1425 C CA . MET A 1 176 ? 4.351 -9.661 -1.811 1.00 92.25 176 MET A CA 1
ATOM 1426 C C . MET A 1 176 ? 4.869 -11.024 -2.267 1.00 92.25 176 MET A C 1
ATOM 1428 O O . MET A 1 176 ? 4.891 -11.948 -1.456 1.00 92.25 176 MET A O 1
ATOM 1432 N N . LEU A 1 177 ? 5.262 -11.163 -3.537 1.00 91.50 177 LEU A N 1
ATOM 1433 C CA . LEU A 1 177 ? 5.591 -12.459 -4.141 1.00 91.50 177 LEU A CA 1
ATOM 1434 C C . LEU A 1 177 ? 7.093 -12.668 -4.351 1.00 91.50 177 LEU A C 1
ATOM 1436 O O . LEU A 1 177 ? 7.539 -13.807 -4.251 1.00 91.50 177 LEU A O 1
ATOM 1440 N N . ASP A 1 178 ? 7.869 -11.600 -4.558 1.00 89.75 178 ASP A N 1
ATOM 1441 C CA . ASP A 1 178 ? 9.319 -11.712 -4.773 1.00 89.75 178 ASP A CA 1
ATOM 1442 C C . ASP A 1 178 ? 10.120 -11.374 -3.503 1.00 89.75 178 ASP A C 1
ATOM 1444 O O . ASP A 1 178 ? 10.937 -12.169 -3.034 1.00 89.75 178 ASP A O 1
ATOM 1448 N N . MET A 1 179 ? 9.902 -10.193 -2.912 1.00 89.25 179 MET A N 1
ATOM 1449 C CA . MET A 1 179 ? 10.737 -9.693 -1.813 1.00 89.25 179 MET A CA 1
ATOM 1450 C C . MET A 1 179 ? 10.440 -10.340 -0.465 1.00 89.25 179 MET A C 1
ATOM 1452 O O . MET A 1 179 ? 11.360 -10.820 0.195 1.00 89.25 179 MET A O 1
ATOM 1456 N N . ARG A 1 180 ? 9.176 -10.353 -0.021 1.00 83.12 180 ARG A N 1
ATOM 1457 C CA . ARG A 1 180 ? 8.831 -10.799 1.345 1.00 83.12 180 ARG A CA 1
ATOM 1458 C C . ARG A 1 180 ? 9.101 -12.280 1.600 1.00 83.12 180 ARG A C 1
ATOM 1460 O O . ARG A 1 180 ? 9.271 -12.671 2.751 1.00 83.12 180 ARG A O 1
ATOM 1467 N N . VAL A 1 181 ? 9.179 -13.089 0.547 1.00 81.00 181 VAL A N 1
ATOM 1468 C CA . VAL A 1 181 ? 9.522 -14.518 0.636 1.00 81.00 181 VAL A CA 1
ATOM 1469 C C . VAL A 1 181 ? 11.035 -14.773 0.581 1.00 81.00 181 VAL A C 1
ATOM 1471 O O . VAL A 1 181 ? 11.487 -15.889 0.840 1.00 81.00 181 VAL A O 1
ATOM 1474 N N . ASN A 1 182 ? 11.842 -13.752 0.277 1.00 81.69 182 ASN A N 1
ATOM 1475 C CA . ASN A 1 182 ? 13.292 -13.862 0.191 1.00 81.69 182 ASN A CA 1
ATOM 1476 C C . ASN A 1 182 ? 13.945 -13.658 1.570 1.00 81.69 182 ASN A C 1
ATOM 1478 O O . ASN A 1 182 ? 13.902 -12.572 2.143 1.00 81.69 182 ASN A O 1
ATOM 1482 N N . LYS A 1 183 ? 14.643 -14.680 2.086 1.00 81.06 183 LYS A N 1
ATOM 1483 C CA . LYS A 1 183 ? 15.353 -14.610 3.382 1.00 81.06 183 LYS A CA 1
ATOM 1484 C C . LYS A 1 183 ? 16.396 -13.489 3.454 1.00 81.06 183 LYS A C 1
ATOM 1486 O O . LYS A 1 183 ? 16.659 -12.975 4.539 1.00 81.06 183 LYS A O 1
ATOM 1491 N N . GLY A 1 184 ? 17.001 -13.120 2.324 1.00 80.12 184 GLY A N 1
ATOM 1492 C CA . GLY A 1 184 ? 17.963 -12.022 2.245 1.00 80.12 184 GLY A CA 1
ATOM 1493 C C . GLY A 1 184 ? 17.329 -10.654 2.490 1.00 80.12 184 GLY A C 1
ATOM 1494 O O . GLY A 1 184 ? 18.005 -9.763 2.995 1.00 80.12 184 GLY A O 1
ATOM 1495 N N . PHE A 1 185 ? 16.028 -10.505 2.219 1.00 82.81 185 PHE A N 1
ATOM 1496 C CA . PHE A 1 185 ? 15.314 -9.239 2.368 1.00 82.81 185 PHE A CA 1
ATOM 1497 C C . PHE A 1 185 ? 15.321 -8.730 3.813 1.00 82.81 185 PHE A C 1
ATOM 1499 O O . PHE A 1 185 ? 15.546 -7.547 4.040 1.00 82.81 185 PHE A O 1
ATOM 1506 N N . VAL A 1 186 ? 15.181 -9.626 4.795 1.00 84.19 186 VAL A N 1
ATOM 1507 C CA . VAL A 1 186 ? 15.136 -9.288 6.233 1.00 84.19 186 VAL A CA 1
ATOM 1508 C C . VAL A 1 186 ? 16.417 -8.598 6.727 1.00 84.19 186 VAL A C 1
ATOM 1510 O O . VAL A 1 186 ? 16.398 -7.933 7.754 1.00 84.19 186 VAL A O 1
ATOM 1513 N N . LYS A 1 187 ? 17.533 -8.738 6.001 1.00 83.62 187 LYS A N 1
ATOM 1514 C CA . LYS A 1 187 ? 18.826 -8.121 6.341 1.00 83.62 187 LYS A CA 1
ATOM 1515 C C . LYS A 1 187 ? 19.070 -6.780 5.638 1.00 83.62 187 LYS A C 1
ATOM 1517 O O . LYS A 1 187 ? 20.165 -6.239 5.745 1.00 83.62 187 LYS A O 1
ATOM 1522 N N . THR A 1 188 ? 18.105 -6.286 4.864 1.00 84.62 188 THR A N 1
ATOM 1523 C CA . THR A 1 188 ? 18.243 -5.046 4.088 1.00 84.62 188 THR A CA 1
ATOM 1524 C C . THR A 1 188 ? 17.711 -3.845 4.861 1.00 84.62 188 THR A C 1
ATOM 1526 O O . THR A 1 188 ? 16.733 -3.958 5.596 1.00 84.62 188 THR A O 1
ATOM 1529 N N . GLU A 1 189 ? 18.281 -2.666 4.614 1.00 86.81 189 GLU A N 1
ATOM 1530 C CA . GLU A 1 189 ? 17.757 -1.396 5.146 1.00 86.81 189 GLU A CA 1
ATOM 1531 C C . GLU A 1 189 ? 16.306 -1.140 4.698 1.00 86.81 189 GLU A C 1
ATOM 1533 O O . GLU A 1 189 ? 15.509 -0.546 5.423 1.00 86.81 189 GLU A O 1
ATOM 1538 N N . THR A 1 190 ? 15.924 -1.648 3.522 1.00 87.12 190 THR A N 1
ATOM 1539 C CA . THR A 1 190 ? 14.547 -1.595 3.019 1.00 87.12 190 THR A CA 1
ATOM 1540 C C . THR A 1 190 ? 13.576 -2.327 3.937 1.00 87.12 190 THR A C 1
ATOM 1542 O O . THR A 1 190 ? 12.474 -1.833 4.166 1.00 87.12 190 THR A O 1
ATOM 1545 N N . TYR A 1 191 ? 13.957 -3.481 4.490 1.00 87.12 191 TYR A N 1
ATOM 1546 C CA . TYR A 1 191 ? 13.106 -4.194 5.441 1.00 87.12 191 TYR A CA 1
ATOM 1547 C C . TYR A 1 191 ? 12.872 -3.372 6.710 1.00 87.12 191 TYR A C 1
ATOM 1549 O O . TYR A 1 191 ? 11.728 -3.255 7.152 1.00 87.12 191 TYR A O 1
ATOM 1557 N N . ASP A 1 192 ? 13.916 -2.744 7.254 1.00 86.06 192 ASP A N 1
ATOM 1558 C CA . ASP A 1 192 ? 13.782 -1.872 8.424 1.00 86.06 192 ASP A CA 1
ATOM 1559 C C . ASP A 1 192 ? 12.904 -0.651 8.126 1.00 86.06 192 ASP A C 1
ATOM 1561 O O . ASP A 1 192 ? 12.052 -0.286 8.941 1.00 86.06 192 ASP A O 1
ATOM 1565 N N . PHE A 1 193 ? 13.027 -0.076 6.928 1.00 87.12 193 PHE A N 1
ATOM 1566 C CA . PHE A 1 193 ? 12.160 1.007 6.469 1.00 87.12 193 PHE A CA 1
ATOM 1567 C C . PHE A 1 193 ? 10.684 0.578 6.393 1.00 87.12 193 PHE A C 1
ATOM 1569 O O . PHE A 1 193 ? 9.808 1.257 6.932 1.00 87.12 193 PHE A O 1
ATOM 1576 N N . LEU A 1 194 ? 10.390 -0.581 5.790 1.00 84.62 194 LEU A N 1
ATOM 1577 C CA . LEU A 1 194 ? 9.023 -1.118 5.733 1.00 84.62 194 LEU A CA 1
ATOM 1578 C C . LEU A 1 194 ? 8.487 -1.502 7.117 1.00 84.62 194 LEU A C 1
ATOM 1580 O O . LEU A 1 194 ? 7.299 -1.364 7.405 1.00 84.62 194 LEU A O 1
ATOM 1584 N N . LYS A 1 195 ? 9.352 -1.971 8.015 1.00 81.81 195 LYS A N 1
ATOM 1585 C CA . LYS A 1 195 ? 8.967 -2.249 9.399 1.00 81.81 195 LYS A CA 1
ATOM 1586 C C . LYS A 1 195 ? 8.555 -0.968 10.125 1.00 81.81 195 LYS A C 1
ATOM 1588 O O . LYS A 1 195 ? 7.655 -1.021 10.955 1.00 81.81 195 LYS A O 1
ATOM 1593 N N . GLN A 1 196 ? 9.164 0.175 9.814 1.00 78.38 196 GLN A N 1
ATOM 1594 C CA . GLN A 1 196 ? 8.769 1.471 10.377 1.00 78.38 196 GLN A CA 1
ATOM 1595 C C . GLN A 1 196 ? 7.479 2.017 9.750 1.00 78.38 196 GLN A C 1
ATOM 1597 O O . GLN A 1 196 ? 6.710 2.701 10.429 1.00 78.38 196 GLN A O 1
ATOM 1602 N N . SER A 1 197 ? 7.177 1.688 8.491 1.00 72.44 197 SER A N 1
ATOM 1603 C CA . SER A 1 197 ? 5.974 2.187 7.812 1.00 72.44 197 SER A CA 1
ATOM 1604 C C . SER A 1 197 ? 4.664 1.584 8.325 1.00 72.44 197 SER A C 1
ATOM 1606 O O . SER A 1 197 ? 3.605 2.183 8.156 1.00 72.44 197 SER A O 1
ATOM 1608 N N . VAL A 1 198 ? 4.709 0.456 9.045 1.00 73.94 198 VAL A N 1
ATOM 1609 C CA . VAL A 1 198 ? 3.528 -0.088 9.750 1.00 73.94 198 VAL A CA 1
ATOM 1610 C C . VAL A 1 198 ? 3.089 0.770 10.949 1.00 73.94 198 VAL A C 1
ATOM 1612 O O . VAL A 1 198 ? 2.057 0.487 11.563 1.00 73.94 198 VAL A O 1
ATOM 1615 N N . SER A 1 199 ? 3.842 1.826 11.280 1.00 80.81 199 SER A N 1
ATOM 1616 C CA . SER A 1 199 ? 3.524 2.782 12.348 1.00 80.81 199 SER A CA 1
ATOM 1617 C C . SER A 1 199 ? 2.176 3.478 12.161 1.00 80.81 199 SER A C 1
ATOM 1619 O O . SER A 1 199 ? 1.524 3.786 13.153 1.00 80.81 199 SER A O 1
ATOM 1621 N N . GLN A 1 200 ? 1.703 3.669 10.927 1.00 82.75 200 GLN A N 1
ATOM 1622 C CA . GLN A 1 200 ? 0.406 4.310 10.680 1.00 82.75 200 GLN A CA 1
ATOM 1623 C C . GLN A 1 200 ? -0.762 3.464 11.207 1.00 82.75 200 GLN A C 1
ATOM 1625 O O . GLN A 1 200 ? -1.638 3.985 11.895 1.00 82.75 200 GLN A O 1
ATOM 1630 N N . ALA A 1 201 ? -0.743 2.146 10.974 1.00 87.19 201 ALA A N 1
ATOM 1631 C CA . ALA A 1 201 ? -1.745 1.242 11.541 1.00 87.19 201 ALA A CA 1
ATOM 1632 C C . ALA A 1 201 ? -1.677 1.232 13.078 1.00 87.19 201 ALA A C 1
ATOM 1634 O O . ALA A 1 201 ? -2.705 1.302 13.747 1.00 87.19 201 ALA A O 1
ATOM 1635 N N . MET A 1 202 ? -0.462 1.221 13.638 1.00 92.69 202 MET A N 1
ATOM 1636 C CA . MET A 1 202 ? -0.242 1.300 15.088 1.00 92.69 202 MET A CA 1
ATOM 1637 C C . MET A 1 202 ? -0.772 2.610 15.681 1.00 92.69 202 MET A C 1
ATOM 1639 O O . MET A 1 202 ? -1.352 2.603 16.763 1.00 92.69 202 MET A O 1
ATOM 1643 N N . SER A 1 203 ? -0.601 3.730 14.976 1.00 93.56 203 SER A N 1
ATOM 1644 C CA . SER A 1 203 ? -1.079 5.046 15.400 1.00 93.56 203 SER A CA 1
ATOM 1645 C C . SER A 1 203 ? -2.605 5.084 15.484 1.00 93.56 203 SER A C 1
ATOM 1647 O O . SER A 1 203 ? -3.129 5.505 16.513 1.00 93.56 203 SER A O 1
ATOM 1649 N N . ILE A 1 204 ? -3.309 4.546 14.479 1.00 96.12 204 ILE A N 1
ATOM 1650 C CA . ILE A 1 204 ? -4.778 4.442 14.494 1.00 96.12 204 ILE A CA 1
ATOM 1651 C C . ILE A 1 204 ? -5.254 3.556 15.656 1.00 96.12 204 ILE A C 1
ATOM 1653 O O . ILE A 1 204 ? -6.206 3.910 16.348 1.00 96.12 204 ILE A O 1
ATOM 1657 N N . ILE A 1 205 ? -4.587 2.421 15.902 1.00 96.62 205 ILE A N 1
ATOM 1658 C CA . ILE A 1 205 ? -4.933 1.537 17.027 1.00 96.62 205 ILE A CA 1
ATOM 1659 C C . ILE A 1 205 ? -4.718 2.257 18.364 1.00 96.62 205 ILE A C 1
ATOM 1661 O O . ILE A 1 205 ? -5.601 2.254 19.214 1.00 96.62 205 ILE A O 1
ATOM 1665 N N . THR A 1 206 ? -3.574 2.926 18.526 1.00 96.69 206 THR A N 1
ATOM 1666 C CA . THR A 1 206 ? -3.227 3.674 19.745 1.00 96.69 206 THR A CA 1
ATOM 1667 C C . THR A 1 206 ? -4.223 4.804 20.011 1.00 96.69 206 THR A C 1
ATOM 1669 O O . THR A 1 206 ? -4.615 5.030 21.153 1.00 96.69 206 THR A O 1
ATOM 1672 N N . GLU A 1 207 ? -4.645 5.522 18.968 1.00 96.38 207 GLU A N 1
ATOM 1673 C CA . GLU A 1 207 ? -5.708 6.526 19.053 1.00 96.38 207 GLU A CA 1
ATOM 1674 C C . GLU A 1 207 ? -7.010 5.893 19.554 1.00 96.38 207 GLU A C 1
ATOM 1676 O O . GLU A 1 207 ? -7.563 6.355 20.547 1.00 96.38 207 GLU A O 1
ATOM 1681 N N . GLY A 1 208 ? -7.446 4.780 18.960 1.00 97.06 208 GLY A N 1
ATOM 1682 C CA . GLY A 1 208 ? -8.682 4.111 19.373 1.00 97.06 208 GLY A CA 1
ATOM 1683 C C . GLY A 1 208 ? -8.632 3.530 20.782 1.00 97.06 208 GLY A C 1
ATOM 1684 O O . GLY A 1 208 ? -9.650 3.512 21.470 1.00 97.06 208 GLY A O 1
ATOM 1685 N N . GLN A 1 209 ? -7.458 3.097 21.241 1.00 96.81 209 GLN A N 1
ATOM 1686 C CA . GLN A 1 209 ? -7.258 2.684 22.628 1.00 96.81 209 GLN A CA 1
ATOM 1687 C C . GLN A 1 209 ? -7.433 3.873 23.579 1.00 96.81 209 GLN A C 1
ATOM 1689 O O . GLN A 1 209 ? -8.137 3.744 24.577 1.00 96.81 209 GLN A O 1
ATOM 1694 N N . LYS A 1 210 ? -6.871 5.045 23.250 1.00 96.69 210 LYS A N 1
ATOM 1695 C CA . LYS A 1 210 ? -7.062 6.283 24.030 1.00 96.69 210 LYS A CA 1
ATOM 1696 C C . LYS A 1 210 ? -8.513 6.770 24.023 1.00 96.69 210 LYS A C 1
ATOM 1698 O O . LYS A 1 210 ? -8.978 7.280 25.034 1.00 96.69 210 LYS A O 1
ATOM 1703 N N . GLU A 1 211 ? -9.221 6.597 22.909 1.00 96.38 211 GLU A N 1
ATOM 1704 C CA . GLU A 1 211 ? -10.657 6.892 22.781 1.00 96.38 211 GLU A CA 1
ATOM 1705 C C . GLU A 1 211 ? -11.547 5.903 23.560 1.00 96.38 211 GLU A C 1
ATOM 1707 O O . GLU A 1 211 ? -12.745 6.140 23.692 1.00 96.38 211 GLU A O 1
ATOM 1712 N N . GLY A 1 212 ? -11.001 4.775 24.032 1.00 96.38 212 GLY A N 1
ATOM 1713 C CA . GLY A 1 212 ? -11.782 3.668 24.597 1.00 96.38 212 GLY A CA 1
ATOM 1714 C C . GLY A 1 212 ? -12.601 2.892 23.556 1.00 96.38 212 GLY A C 1
ATOM 1715 O O . GLY A 1 212 ? -13.423 2.057 23.918 1.00 96.38 212 GLY A O 1
ATOM 1716 N N . ALA A 1 213 ? -12.391 3.153 22.262 1.00 97.12 213 ALA A N 1
ATOM 1717 C CA . ALA A 1 213 ? -13.092 2.502 21.158 1.00 97.12 213 ALA A CA 1
ATOM 1718 C C . ALA A 1 213 ? -12.464 1.154 20.761 1.00 97.12 213 ALA A C 1
ATOM 1720 O O . ALA A 1 213 ? -13.144 0.301 20.187 1.00 97.12 213 ALA A O 1
ATOM 1721 N N . ILE A 1 214 ? -11.171 0.968 21.041 1.00 97.50 214 ILE A N 1
ATOM 1722 C CA . ILE A 1 214 ? -10.411 -0.252 20.751 1.00 97.50 214 ILE A CA 1
ATOM 1723 C C . ILE A 1 214 ? -9.942 -0.888 22.058 1.00 97.50 214 ILE A C 1
ATOM 1725 O O . ILE A 1 214 ? -9.475 -0.201 22.968 1.00 97.50 214 ILE A O 1
ATOM 1729 N N . ARG A 1 215 ? -10.048 -2.215 22.129 1.00 96.31 215 ARG A N 1
ATOM 1730 C CA . ARG A 1 215 ? -9.676 -3.019 23.292 1.00 96.31 215 ARG A CA 1
ATOM 1731 C C . ARG A 1 215 ? -8.180 -2.917 23.621 1.00 96.31 215 ARG A C 1
ATOM 1733 O O . ARG A 1 215 ? -7.320 -2.816 22.738 1.00 96.31 215 ARG A O 1
ATOM 1740 N N . GLN A 1 216 ? -7.867 -2.945 24.913 1.00 96.50 216 GLN A N 1
ATOM 1741 C CA . GLN A 1 216 ? -6.497 -2.820 25.438 1.00 96.50 216 GLN A CA 1
ATOM 1742 C C . GLN A 1 216 ? -5.983 -4.096 26.115 1.00 96.50 216 GLN A C 1
ATOM 1744 O O . GLN A 1 216 ? -4.820 -4.167 26.493 1.00 96.50 216 GLN A O 1
ATOM 1749 N N . ASP A 1 217 ? -6.829 -5.113 26.244 1.00 95.94 217 ASP A N 1
ATOM 1750 C CA . ASP A 1 217 ? -6.487 -6.421 26.806 1.00 95.94 217 ASP A CA 1
ATOM 1751 C C . ASP A 1 217 ? -5.671 -7.301 25.837 1.00 95.94 217 ASP A C 1
ATOM 1753 O O . ASP A 1 217 ? -5.089 -8.301 26.250 1.00 95.94 217 ASP A O 1
ATOM 1757 N N . ILE A 1 218 ? -5.594 -6.921 24.556 1.00 95.06 218 ILE A N 1
ATOM 1758 C CA . ILE A 1 218 ? -4.772 -7.581 23.534 1.00 95.06 218 ILE A CA 1
ATOM 1759 C C . ILE A 1 218 ? -3.571 -6.704 23.180 1.00 95.06 218 ILE A C 1
ATOM 1761 O O . ILE A 1 218 ? -3.719 -5.510 22.914 1.00 95.06 218 ILE A O 1
ATOM 1765 N N . ASP A 1 219 ? -2.393 -7.320 23.075 1.00 94.81 219 ASP A N 1
ATOM 1766 C CA . ASP A 1 219 ? -1.170 -6.655 22.629 1.00 94.81 219 ASP A CA 1
ATOM 1767 C C . ASP A 1 219 ? -1.347 -5.961 21.262 1.00 94.81 219 ASP A C 1
ATOM 1769 O O . ASP A 1 219 ? -1.848 -6.530 20.285 1.00 94.81 219 ASP A O 1
ATOM 1773 N N . ILE A 1 220 ? -0.906 -4.706 21.184 1.00 94.00 220 ILE A N 1
ATOM 1774 C CA . ILE A 1 220 ? -1.080 -3.851 20.006 1.00 94.00 220 ILE A CA 1
ATOM 1775 C C . ILE A 1 220 ? -0.409 -4.425 18.744 1.00 94.00 220 ILE A C 1
ATOM 1777 O O . ILE A 1 220 ? -0.919 -4.256 17.631 1.00 94.00 220 ILE A O 1
ATOM 1781 N N . TYR A 1 221 ? 0.698 -5.160 18.883 1.00 92.81 221 TYR A N 1
ATOM 1782 C CA . TYR A 1 221 ? 1.364 -5.805 17.757 1.00 92.81 221 TYR A CA 1
ATOM 1783 C C . TYR A 1 221 ? 0.540 -6.968 17.211 1.00 92.81 221 TYR A C 1
ATOM 1785 O O . TYR A 1 221 ? 0.534 -7.152 15.988 1.00 92.81 221 TYR A O 1
ATOM 1793 N N . ILE A 1 222 ? -0.175 -7.709 18.066 1.00 94.62 222 ILE A N 1
ATOM 1794 C CA . ILE A 1 222 ? -1.128 -8.750 17.648 1.00 94.62 222 ILE A CA 1
ATOM 1795 C C . ILE A 1 222 ? -2.295 -8.113 16.889 1.00 94.62 222 ILE A C 1
ATOM 1797 O O . ILE A 1 222 ? -2.614 -8.551 15.784 1.00 94.62 222 ILE A O 1
ATOM 1801 N N . GLN A 1 223 ? -2.871 -7.030 17.417 1.00 94.94 223 GLN A N 1
ATOM 1802 C CA . GLN A 1 223 ? -3.958 -6.297 16.754 1.00 94.94 223 GLN A CA 1
ATOM 1803 C C . GLN A 1 223 ? -3.544 -5.805 15.358 1.00 94.94 223 GLN A C 1
ATOM 1805 O O . GLN A 1 223 ? -4.242 -6.028 14.368 1.00 94.94 223 GLN A O 1
ATOM 1810 N N . ARG A 1 224 ? -2.350 -5.214 15.235 1.00 94.06 224 ARG A N 1
ATOM 1811 C CA . ARG A 1 224 ? -1.797 -4.803 13.936 1.00 94.06 224 ARG A CA 1
ATOM 1812 C C . ARG A 1 224 ? -1.488 -6.001 13.028 1.00 94.06 224 ARG A C 1
ATOM 1814 O O . ARG A 1 224 ? -1.716 -5.907 11.824 1.00 94.06 224 ARG A O 1
ATOM 1821 N N . HIS A 1 225 ? -0.997 -7.121 13.567 1.00 92.69 225 HIS A N 1
ATOM 1822 C CA . HIS A 1 225 ? -0.789 -8.345 12.782 1.00 92.69 225 HIS A CA 1
ATOM 1823 C C . HIS A 1 225 ? -2.097 -8.889 12.208 1.00 92.69 225 HIS A C 1
ATOM 1825 O O . HIS A 1 225 ? -2.095 -9.335 11.066 1.00 92.69 225 HIS A O 1
ATOM 1831 N N . LEU A 1 226 ? -3.203 -8.806 12.947 1.00 94.25 226 LEU A N 1
ATOM 1832 C CA . LEU A 1 226 ? -4.519 -9.203 12.453 1.00 94.25 226 LEU A CA 1
ATOM 1833 C C . LEU A 1 226 ? -4.948 -8.341 11.255 1.00 94.25 226 LEU A C 1
ATOM 1835 O O . LEU A 1 226 ? -5.316 -8.884 10.213 1.00 94.25 226 LEU A O 1
ATOM 1839 N N . ILE A 1 227 ? -4.839 -7.010 11.378 1.00 95.00 227 ILE A N 1
ATOM 1840 C CA . ILE A 1 227 ? -5.192 -6.068 10.302 1.00 95.00 227 ILE A CA 1
ATOM 1841 C C . ILE A 1 227 ? -4.315 -6.295 9.069 1.00 95.00 227 ILE A C 1
ATOM 1843 O O . ILE A 1 227 ? -4.831 -6.498 7.974 1.00 95.00 227 ILE A O 1
ATOM 1847 N N . LEU A 1 228 ? -2.989 -6.257 9.215 1.00 93.50 228 LEU A N 1
ATOM 1848 C CA . LEU A 1 228 ? -2.097 -6.390 8.061 1.00 93.50 228 LEU A CA 1
ATOM 1849 C C . LEU A 1 228 ? -2.127 -7.805 7.486 1.00 93.50 228 LEU A C 1
ATOM 1851 O O . LEU A 1 228 ? -2.133 -7.959 6.272 1.00 93.50 228 LEU A O 1
ATOM 1855 N N . GLY A 1 229 ? -2.219 -8.831 8.330 1.00 93.94 229 GLY A N 1
ATOM 1856 C CA . GLY A 1 229 ? -2.223 -10.227 7.906 1.00 93.94 229 GLY A CA 1
ATOM 1857 C C . GLY A 1 229 ? -3.378 -10.550 6.963 1.00 93.94 229 GLY A C 1
ATOM 1858 O O . GLY A 1 229 ? -3.146 -11.130 5.903 1.00 93.94 229 GLY A O 1
ATOM 1859 N N . ILE A 1 230 ? -4.608 -10.130 7.292 1.00 95.88 230 ILE A N 1
ATOM 1860 C CA . ILE A 1 230 ? -5.755 -10.373 6.405 1.00 95.88 230 ILE A CA 1
ATOM 1861 C C . ILE A 1 230 ? -5.629 -9.592 5.091 1.00 95.88 230 ILE A C 1
ATOM 1863 O O . ILE A 1 230 ? -5.878 -10.148 4.023 1.00 95.88 230 ILE A O 1
ATOM 1867 N N . LEU A 1 231 ? -5.189 -8.332 5.144 1.00 96.12 231 LEU A N 1
ATOM 1868 C CA . LEU A 1 231 ? -5.079 -7.483 3.957 1.00 96.12 231 LEU A CA 1
ATOM 1869 C C . LEU A 1 231 ? -3.973 -7.966 3.013 1.00 96.12 231 LEU A C 1
ATOM 1871 O O . LEU A 1 231 ? -4.206 -8.128 1.816 1.00 96.12 231 LEU A O 1
ATOM 1875 N N . GLU A 1 232 ? -2.788 -8.256 3.546 1.00 94.81 232 GLU A N 1
ATOM 1876 C CA . GLU A 1 232 ? -1.663 -8.808 2.789 1.00 94.81 232 GLU A CA 1
ATOM 1877 C C . GLU A 1 232 ? -2.015 -10.172 2.188 1.00 94.81 232 GLU A C 1
ATOM 1879 O O . GLU A 1 232 ? -1.658 -10.449 1.039 1.00 94.81 232 GLU A O 1
ATOM 1884 N N . HIS A 1 233 ? -2.751 -11.012 2.925 1.00 95.88 233 HIS A N 1
ATOM 1885 C CA . HIS A 1 233 ? -3.223 -12.295 2.418 1.00 95.88 233 HIS A CA 1
ATOM 1886 C C . HIS A 1 233 ? -4.173 -12.113 1.229 1.00 95.88 233 HIS A C 1
ATOM 1888 O O . HIS A 1 233 ? -3.975 -12.744 0.189 1.00 95.88 233 HIS A O 1
ATOM 1894 N N . ILE A 1 234 ? -5.166 -11.227 1.346 1.00 97.12 234 ILE A N 1
ATOM 1895 C CA . ILE A 1 234 ? -6.119 -10.927 0.268 1.00 97.12 234 ILE A CA 1
ATOM 1896 C C . ILE A 1 234 ? -5.385 -10.428 -0.984 1.00 97.12 234 ILE A C 1
ATOM 1898 O O . ILE A 1 234 ? -5.622 -10.955 -2.073 1.00 97.12 234 ILE A O 1
ATOM 1902 N N . VAL A 1 235 ? -4.455 -9.477 -0.830 1.00 97.38 235 VAL A N 1
ATOM 1903 C CA . VAL A 1 235 ? -3.637 -8.955 -1.939 1.00 97.38 235 VAL A CA 1
ATOM 1904 C C . VAL A 1 235 ? -2.814 -10.071 -2.580 1.00 97.38 235 VAL A C 1
ATOM 1906 O O . VAL A 1 235 ? -2.867 -10.256 -3.793 1.00 97.38 235 VAL A O 1
ATOM 1909 N N . SER A 1 236 ? -2.107 -10.870 -1.779 1.00 96.62 236 SER A N 1
ATOM 1910 C CA . SER A 1 236 ? -1.278 -11.975 -2.279 1.00 96.62 236 SER A CA 1
ATOM 1911 C C . SER A 1 236 ? -2.108 -12.988 -3.071 1.00 96.62 236 SER A C 1
ATOM 1913 O O . SER A 1 236 ? -1.725 -13.398 -4.166 1.00 96.62 236 SER A O 1
ATOM 1915 N N . ARG A 1 237 ? -3.286 -13.371 -2.558 1.00 96.31 237 ARG A N 1
ATOM 1916 C CA . ARG A 1 237 ? -4.200 -14.296 -3.244 1.00 96.31 237 ARG A CA 1
ATOM 1917 C C . ARG A 1 237 ? -4.764 -13.714 -4.537 1.00 96.31 237 ARG A C 1
ATOM 1919 O O . ARG A 1 237 ? -4.922 -14.468 -5.498 1.00 96.31 237 ARG A O 1
ATOM 1926 N N . TRP A 1 238 ? -5.060 -12.419 -4.564 1.00 97.69 238 TRP A N 1
ATOM 1927 C CA . TRP A 1 238 ? -5.538 -11.718 -5.755 1.00 97.69 238 TRP A CA 1
ATOM 1928 C C . TRP A 1 238 ? -4.472 -11.676 -6.855 1.00 97.69 238 TRP A C 1
ATOM 1930 O O . TRP A 1 238 ? -4.753 -12.067 -7.991 1.00 97.69 238 TRP A O 1
ATOM 1940 N N . LEU A 1 239 ? -3.230 -11.332 -6.499 1.00 96.38 239 LEU A N 1
ATOM 1941 C CA . LEU A 1 239 ? -2.087 -11.330 -7.418 1.00 96.38 239 LEU A CA 1
ATOM 1942 C C . LEU A 1 239 ? -1.804 -12.730 -7.980 1.00 96.38 239 LEU A C 1
ATOM 1944 O O . LEU A 1 239 ? -1.688 -12.896 -9.192 1.00 96.38 239 LEU A O 1
ATOM 1948 N N . LEU A 1 240 ? -1.771 -13.757 -7.121 1.00 95.06 240 LEU A N 1
ATOM 1949 C CA . LEU A 1 240 ? -1.556 -15.154 -7.533 1.00 95.06 240 LEU A CA 1
ATOM 1950 C C . LEU A 1 240 ? -2.645 -15.678 -8.476 1.00 95.06 240 LEU A C 1
ATOM 1952 O O . LEU A 1 240 ? -2.396 -16.564 -9.290 1.00 95.06 240 LEU A O 1
ATOM 1956 N N . LYS A 1 241 ? -3.866 -15.147 -8.374 1.00 95.19 241 LYS A N 1
ATOM 1957 C CA . LYS A 1 241 ? -4.975 -15.491 -9.271 1.00 95.19 241 LYS A CA 1
ATOM 1958 C C . LYS A 1 241 ? -4.963 -14.688 -10.574 1.00 95.19 241 LYS A C 1
ATOM 1960 O O . LYS A 1 241 ? -5.860 -14.896 -11.389 1.00 95.19 241 LYS A O 1
ATOM 1965 N N . GLY A 1 242 ? -3.977 -13.816 -10.788 1.00 93.75 242 GLY A N 1
ATOM 1966 C CA . GLY A 1 242 ? -3.872 -12.980 -11.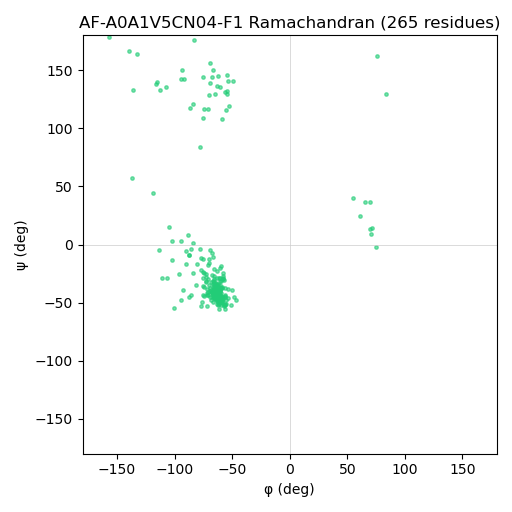981 1.00 93.75 242 GLY A CA 1
ATOM 1967 C C . GLY A 1 242 ? -4.941 -11.894 -12.031 1.00 93.75 242 GLY A C 1
ATOM 1968 O O . GLY A 1 242 ? -5.481 -11.636 -13.099 1.00 93.75 242 GLY A O 1
ATOM 1969 N N . GLU A 1 243 ? -5.294 -11.323 -10.874 1.00 95.62 243 GLU A N 1
ATOM 1970 C CA . GLU A 1 243 ? -6.155 -10.133 -10.777 1.00 95.62 243 GLU A CA 1
ATOM 1971 C C . GLU A 1 243 ? -7.572 -10.315 -11.359 1.00 95.62 243 GLU A C 1
ATOM 1973 O O . GLU A 1 243 ? -8.243 -9.362 -11.739 1.00 95.62 243 GLU A O 1
ATOM 1978 N N . LYS A 1 244 ? -8.058 -11.562 -11.416 1.00 92.88 244 LYS A N 1
ATOM 1979 C CA . LYS A 1 244 ? -9.307 -11.952 -12.105 1.00 92.88 244 LYS A CA 1
ATOM 1980 C C . LYS A 1 244 ? -10.609 -11.417 -11.496 1.00 92.88 244 LYS A C 1
ATOM 1982 O O . LYS A 1 244 ? -11.673 -11.654 -12.058 1.00 92.88 244 LYS A O 1
ATOM 1987 N N . TYR A 1 245 ? -10.547 -10.776 -10.338 1.00 93.69 245 TYR A N 1
ATOM 1988 C CA . TYR A 1 245 ? -11.702 -10.249 -9.612 1.00 93.69 245 TYR A CA 1
ATOM 1989 C C . TYR A 1 245 ? -11.365 -8.883 -9.016 1.00 93.69 245 TYR A C 1
ATOM 1991 O O . TYR A 1 245 ? -10.197 -8.486 -8.974 1.00 93.69 245 TYR A O 1
ATOM 1999 N N . ASP A 1 246 ? -12.379 -8.150 -8.559 1.00 95.06 246 ASP A N 1
ATOM 2000 C CA . ASP A 1 246 ? -12.152 -6.849 -7.942 1.00 95.06 246 ASP A CA 1
ATOM 2001 C C . ASP A 1 246 ? -11.575 -7.020 -6.528 1.00 95.06 246 ASP A C 1
ATOM 2003 O O . ASP A 1 246 ? -12.233 -7.529 -5.625 1.00 95.06 246 ASP A O 1
ATOM 2007 N N . LEU A 1 247 ? -10.348 -6.541 -6.310 1.00 95.69 247 LEU A N 1
ATOM 2008 C CA . LEU A 1 247 ? -9.694 -6.565 -5.000 1.00 95.69 247 LEU A CA 1
ATOM 2009 C C . LEU A 1 247 ? -10.492 -5.830 -3.902 1.00 95.69 247 LEU A C 1
ATOM 2011 O O . LEU A 1 247 ? -10.337 -6.129 -2.720 1.00 95.69 247 LEU A O 1
ATOM 2015 N N . LEU A 1 248 ? -11.343 -4.871 -4.276 1.00 96.44 248 LEU A N 1
ATOM 2016 C CA . LEU A 1 248 ? -12.178 -4.116 -3.344 1.00 96.44 248 LEU A CA 1
ATOM 2017 C C . LEU A 1 248 ? -13.519 -4.786 -3.038 1.00 96.44 248 LEU A C 1
ATOM 2019 O O . LEU A 1 248 ? -14.192 -4.322 -2.126 1.00 96.44 248 LEU A O 1
ATOM 2023 N N . GLU A 1 249 ? -13.911 -5.854 -3.736 1.00 92.75 249 GLU A N 1
ATOM 2024 C CA . GLU A 1 249 ? -15.258 -6.445 -3.653 1.00 92.75 249 GLU A CA 1
ATOM 2025 C C . GLU A 1 249 ? -15.741 -6.662 -2.207 1.00 92.75 249 GLU A C 1
ATOM 2027 O O . GLU A 1 249 ? -16.838 -6.240 -1.846 1.00 92.75 249 GLU A O 1
ATOM 2032 N N . HIS A 1 250 ? -14.873 -7.199 -1.344 1.00 91.50 250 HIS A N 1
ATOM 2033 C CA . HIS A 1 250 ? -15.201 -7.557 0.042 1.00 91.50 250 HIS A CA 1
ATOM 2034 C C . HIS A 1 250 ? -14.639 -6.593 1.101 1.00 91.50 250 HIS A C 1
ATOM 2036 O O . HIS A 1 250 ? -14.598 -6.918 2.290 1.00 91.50 250 HIS A O 1
ATOM 2042 N N . HIS A 1 251 ? -14.194 -5.387 0.721 1.00 93.94 251 HIS A N 1
ATOM 2043 C CA . HIS A 1 251 ? -13.502 -4.487 1.657 1.00 93.94 251 HIS A CA 1
ATOM 2044 C C . HIS A 1 251 ? -14.366 -4.098 2.876 1.00 93.94 251 HIS A C 1
ATOM 2046 O O . HIS A 1 251 ? -13.838 -3.860 3.967 1.00 93.94 251 HIS A O 1
ATOM 2052 N N . GLN A 1 252 ? -15.691 -4.017 2.708 1.00 94.31 252 GLN A N 1
ATOM 2053 C CA . GLN A 1 252 ? -16.632 -3.661 3.776 1.00 94.31 252 GLN A CA 1
ATOM 2054 C C . GLN A 1 252 ? -16.782 -4.786 4.803 1.00 94.31 252 GLN A C 1
ATOM 2056 O O . GLN A 1 252 ? -16.756 -4.523 6.005 1.00 94.31 252 GLN A O 1
ATOM 2061 N N . GLU A 1 253 ? -16.885 -6.030 4.336 1.00 96.44 253 GLU A N 1
ATOM 2062 C CA . GLU A 1 253 ? -16.987 -7.225 5.182 1.00 96.44 253 GLU A CA 1
ATOM 2063 C C . GLU A 1 253 ? -15.700 -7.431 5.982 1.00 96.44 253 GLU A C 1
ATOM 2065 O O . GLU A 1 253 ? -15.746 -7.607 7.199 1.00 96.44 253 GLU A O 1
ATOM 2070 N N . VAL A 1 254 ? -14.545 -7.284 5.322 1.00 96.19 254 VAL A N 1
ATOM 2071 C CA . VAL A 1 254 ? -13.225 -7.319 5.970 1.00 96.19 254 VAL A CA 1
ATOM 2072 C C . VAL A 1 254 ? -13.118 -6.237 7.043 1.00 96.19 254 VAL A C 1
ATOM 2074 O O . VAL A 1 254 ? -12.724 -6.522 8.173 1.00 96.19 254 VAL A O 1
ATOM 2077 N N . SER A 1 255 ? -13.517 -5.001 6.721 1.00 96.19 255 SER A N 1
ATOM 2078 C CA . SER A 1 255 ? -13.503 -3.897 7.688 1.00 96.19 255 SER A CA 1
ATOM 2079 C C . SER A 1 255 ? -14.392 -4.188 8.894 1.00 96.19 255 SER A C 1
ATOM 2081 O O . SER A 1 255 ? -14.003 -3.895 10.020 1.00 96.19 255 SER A O 1
ATOM 2083 N N . ARG A 1 256 ? -15.581 -4.760 8.669 1.00 96.38 256 ARG A N 1
ATOM 2084 C CA . ARG A 1 256 ? -16.525 -5.107 9.734 1.00 96.38 256 ARG A CA 1
ATOM 2085 C C . ARG A 1 256 ? -15.934 -6.147 10.681 1.00 96.38 256 ARG A C 1
ATOM 2087 O O . ARG A 1 256 ? -15.900 -5.885 11.875 1.00 96.38 256 ARG A O 1
ATOM 2094 N N . ILE A 1 257 ? -15.422 -7.264 10.159 1.00 96.31 257 ILE A N 1
ATOM 2095 C CA . ILE A 1 257 ? -14.841 -8.342 10.978 1.00 96.31 257 ILE A CA 1
ATOM 2096 C C . ILE A 1 257 ? -13.639 -7.836 11.778 1.00 96.31 257 ILE A C 1
ATOM 2098 O O . ILE A 1 257 ? -13.540 -8.108 12.972 1.00 96.31 257 ILE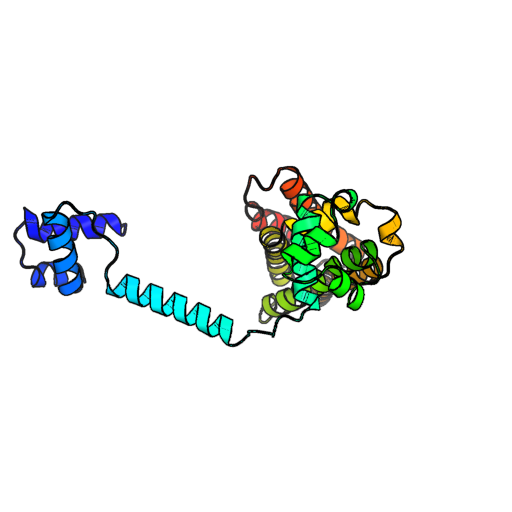 A O 1
ATOM 2102 N N . LEU A 1 258 ? -12.750 -7.061 11.145 1.00 95.94 258 LEU A N 1
ATOM 2103 C CA . LEU A 1 258 ? -11.613 -6.460 11.842 1.00 95.94 258 LEU A CA 1
ATOM 2104 C C . LEU A 1 258 ? -12.072 -5.548 12.980 1.00 95.94 258 LEU A C 1
ATOM 2106 O O . LEU A 1 258 ? -11.568 -5.651 14.090 1.00 95.94 258 LEU A O 1
ATOM 2110 N N . ILE A 1 259 ? -13.044 -4.675 12.724 1.00 96.19 259 ILE A N 1
ATOM 2111 C CA . ILE A 1 259 ? -13.563 -3.756 13.739 1.00 96.19 259 ILE A CA 1
ATOM 2112 C C . ILE A 1 259 ? -14.244 -4.511 14.875 1.00 96.19 259 ILE A C 1
ATOM 2114 O O . ILE A 1 259 ? -14.015 -4.177 16.031 1.00 96.19 259 ILE A O 1
ATOM 2118 N N . ASP A 1 260 ? -15.053 -5.518 14.568 1.00 95.00 260 ASP A N 1
ATOM 2119 C CA . ASP A 1 260 ? -15.744 -6.305 15.585 1.00 95.00 260 ASP A CA 1
ATOM 2120 C C . ASP A 1 260 ? -14.749 -7.082 16.468 1.00 95.00 260 ASP A C 1
ATOM 2122 O O . ASP A 1 260 ? -14.970 -7.185 17.668 1.00 95.00 260 ASP A O 1
ATOM 2126 N N . GLY A 1 261 ? -13.607 -7.524 15.924 1.00 93.38 261 GLY A N 1
ATOM 2127 C CA . GLY A 1 261 ? -12.522 -8.124 16.713 1.00 93.38 261 GLY A CA 1
ATOM 2128 C C . GLY A 1 261 ? -11.688 -7.130 17.538 1.00 93.38 261 GLY A C 1
ATOM 2129 O O . GLY A 1 261 ? -11.081 -7.522 18.535 1.00 93.38 261 GLY A O 1
ATOM 2130 N N . LEU A 1 262 ? -11.640 -5.855 17.134 1.00 94.69 262 LEU A N 1
ATOM 2131 C CA . LEU A 1 262 ? -10.823 -4.810 17.770 1.00 94.69 262 LEU A CA 1
ATOM 2132 C C . LEU A 1 262 ? -11.589 -3.958 18.785 1.00 94.69 262 LEU A C 1
ATOM 2134 O O . LEU A 1 262 ? -10.962 -3.362 19.658 1.00 94.69 262 LEU A O 1
ATOM 2138 N N . LYS A 1 263 ? -12.914 -3.846 18.661 1.00 95.06 263 LYS A N 1
ATOM 2139 C CA . LYS A 1 263 ? -13.741 -3.024 19.552 1.00 95.06 263 LYS A CA 1
ATOM 2140 C C . LYS A 1 263 ? -13.508 -3.383 21.017 1.00 95.06 263 LYS A C 1
ATOM 2142 O O . LYS A 1 263 ? -13.378 -4.555 21.361 1.00 95.06 263 LYS A O 1
ATOM 2147 N N . ALA A 1 264 ? -13.483 -2.361 21.868 1.00 92.38 264 ALA A N 1
ATOM 2148 C CA . ALA A 1 264 ? -13.560 -2.567 23.306 1.00 92.38 264 ALA A CA 1
ATOM 2149 C C . ALA A 1 264 ? -14.887 -3.257 23.657 1.00 92.38 264 ALA A C 1
ATOM 2151 O O . ALA A 1 264 ? -15.943 -2.881 23.143 1.00 92.38 264 ALA A O 1
ATOM 2152 N N . GLU A 1 265 ? -14.830 -4.260 24.527 1.00 82.88 265 GLU A N 1
ATOM 2153 C CA . GLU A 1 265 ? -16.032 -4.772 25.176 1.00 82.88 265 GLU A CA 1
ATOM 2154 C C . GLU A 1 265 ? -16.484 -3.698 26.171 1.00 82.88 265 GLU A C 1
ATOM 2156 O O . GLU A 1 265 ? -15.734 -3.318 27.072 1.00 82.88 265 GLU A O 1
ATOM 2161 N N . HIS A 1 266 ? -17.672 -3.131 25.959 1.00 64.75 266 HIS A N 1
ATOM 2162 C CA . HIS A 1 266 ? -18.278 -2.283 26.977 1.00 64.75 266 HIS A CA 1
ATOM 2163 C C . HIS A 1 266 ? -18.711 -3.189 28.141 1.00 64.75 266 HIS A C 1
ATOM 2165 O O . HIS A 1 266 ? -19.368 -4.197 27.865 1.00 64.75 266 HIS A O 1
ATOM 2171 N N . PRO A 1 267 ? -18.340 -2.879 29.396 1.00 50.91 267 PRO A N 1
ATOM 2172 C CA . PRO A 1 267 ? -18.947 -3.531 30.552 1.00 50.91 267 PRO A CA 1
ATOM 2173 C C . PRO A 1 267 ? -20.454 -3.257 30.629 1.00 50.91 267 PRO A C 1
ATOM 2175 O O . PRO A 1 267 ? -20.897 -2.187 30.143 1.00 50.91 267 PRO A O 1
#

Secondary structure (DSSP, 8-state):
--HHHHHHHHHHHHHTS---HHHHHHHTT--HHHHHHHHHHHHTT------HHHHHHHHHHHHHHHHHHHHT-----HHHHHHHHHHHHHHHHHHHH--HHHHHHHTTS-HHHHTTT-SSHHHHHHHHHHHHHHHHHHHHHHHHTT--SHHHHHHHHHHHHHHHHHH-HHHHHIIIIIITT-TTGGGSHHHHHHHHHTHHHHHHHHHHHHTT-B-SSS-HHHHHHHHHHHHHHHHHHHHHTTS-S-TTTTHHHHHHHHHHHHBPPP-

Nearest PDB structures (foldseek):
  5gp9-assembly1_A  TM=9.143E-01  e=7.792E-10  Halalkalibacterium halodurans C-125
  5gpa-assembly1_B  TM=9.263E-01  e=1.398E-09  Halalkalibacterium halodurans C-125
  3whc-assembly3_F  TM=9.348E-01  e=3.004E-09  Bacillus subtilis subsp. subtilis str. 168
  2gen-assembly1_A-2  TM=8.592E-01  e=8.384E-08  Pseudomonas aeruginosa PAO1
  7xxo-assembly1_A  TM=7.325E-01  e=5.500E-06  Vibrio cholerae

pLDDT: mean 86.1, std 13.93, range [40.41, 97.94]

Sequence (267 aa):
MRSTELREEAVRLVIEDGLNIREAGRRLSIAPSTLRYWVKASREGRKVGKPRAEIEMELVRVKRKLAHSRVVSKKVTRRESIIEAAIEVFGTKGFQAANISEIAQNAGIADGTIYKYFKSKEDLFFSIPIEKTKEFSSQLELHLEGISGALNKIKKFVWYFLYFFKTNPEYGRILMLDMRVNKGFVKTETYDFLKQSVSQAMSIITEGQKEGAIRQDIDIYIQRHLILGILEHIVSRWLLKGEKYDLLEHHQEVSRILIDGLKAEHP

Mean predicted aligned error: 13.49 Å

Solvent-accessible surface area (backbone atoms only — not comparable to full-atom values): 14950 Å² total; per-residue (Å²): 129,59,79,65,58,54,51,54,50,59,34,40,42,38,72,74,71,62,40,54,57,69,56,54,15,61,78,69,76,40,58,47,70,47,52,51,49,39,43,51,31,48,77,71,76,40,85,73,71,80,45,66,69,56,51,51,50,50,48,50,52,50,50,47,52,53,49,57,51,59,77,63,61,72,77,80,44,74,68,54,45,43,46,55,23,37,35,54,44,31,34,72,56,35,74,84,74,44,52,68,60,58,28,19,54,68,45,73,48,60,53,77,58,53,59,76,79,26,91,42,73,65,51,48,57,54,47,43,61,55,56,55,47,52,51,51,52,56,52,48,51,64,69,44,58,92,62,72,58,34,71,53,45,49,43,50,47,50,45,49,54,42,49,53,40,66,76,35,50,36,52,40,37,39,49,60,68,53,42,71,74,36,81,71,41,76,78,35,71,51,42,57,52,56,63,56,62,54,46,60,60,49,49,41,50,53,49,11,39,75,72,58,54,24,45,75,92,55,60,68,68,58,57,46,46,55,58,48,50,55,52,54,49,52,50,47,54,38,57,76,60,66,57,80,64,68,73,60,76,56,41,66,60,53,35,48,56,52,46,68,74,39,40,36,81,77,131

Foldseek 3Di:
DPPLVLLVVLLCCCPPVVDDLVVSCVVSVHDSVLSVQSNVCVVVVHRRDDGPVVVVVVVVVVVVVVVVVVVPCPPCDLLNLLLVLLLVQCLVQNLPRGDLCSSCVSSVHHSVVVCVNAVDSVRSLLVNLLVLLVVLLVVLVVQCPPPDALLSSLLSVLQSLLVSCLVRVSVLCSVLPHQVPDPVNCVDPSVVSVVVSLVVVLVSLVVNVVVLFFDDVDDSVVLSCLSCVVSSVLSNVCSVVVVPDRSCPCSVVSSVVSSVVTGHDDD

Radius of gyration: 26.41 Å; Cα contacts (8 Å, |Δi|>4): 231; chains: 1; bounding box: 72×39×71 Å